Protein AF-A0A8S3UWY6-F1 (afdb_monomer)

InterPro domains:
  IPR019631 Myticin preproprotein [PF10690] (116-187)

Solvent-accessible surface area (backbone atoms only — not comparable to full-atom values): 11897 Å² total; per-residue (Å²): 109,71,66,52,50,54,51,22,51,77,69,74,39,80,60,36,76,46,69,24,56,68,72,54,30,55,52,52,50,50,55,34,68,77,37,44,94,78,32,65,53,50,46,77,39,60,27,70,71,51,47,51,26,51,49,43,19,52,52,23,71,70,32,35,91,73,47,52,47,52,53,41,34,76,68,68,79,38,55,62,76,57,46,56,38,20,32,63,26,74,34,53,74,61,30,54,52,51,51,50,53,54,48,51,52,50,50,51,51,49,43,74,71,34,56,70,69,55,33,51,52,52,50,51,51,50,50,51,53,50,52,52,53,51,49,45,52,52,36,42,50,52,33,48,53,57,25,50,78,51,55,26,81,41,72,47,57,46,70,60,84,96,43,64,48,64,46,67,37,71,36,70,83,74,72,73,83,88,77,74,71,77,72,66,74,77,74,78,79,80,84,95,83,78,69,75,74,64,66,60,64,68,67,72,76,76,121

Nearest PDB structures (foldseek):
  6xh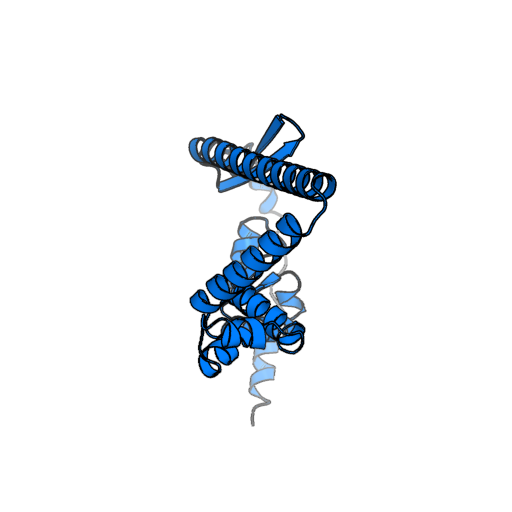s-assembly1_B  TM=6.262E-01  e=6.597E+00  Staphylococcus aureus

Sequence (207 aa):
MLKCLEMSKAAGQNNPEQTFDQQLYTIAQQVKWSMPQIFHPHVVRLGGFHMAS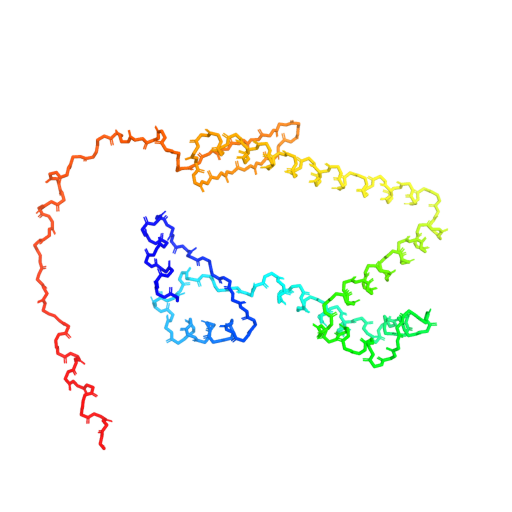CYISAIGKKWASAGLRDLLVDSGAYEGCTVDQILQGKQFNRGVRAYTLAYETLNFRIIVRSNMKTAIILGITLFVLFAVHESDASCRSRCRLKCFRRRCGAYFAAQRGPFCLCKCYRCANESVTKIDIKQIKEQSSMPHQQIDNFAEEQKQSIQ

Mean predicted aligned error: 16.83 Å

Secondary structure (DSSP, 8-state):
-HHHHHHHHHTT-SS-EEEE-HHHHHHHHHHHHH-HHHHTT-EEEE-HHHHHHHHHHHHHHHHGGGTHHHHHHHTSSS-HHHHHHHHTT--HHHHHHHHHHHHHHHHHHHHHHS-HHHHHHHHHHHHHHHHHHHHHHHHHHHHHHHHHHTTEEEEEEEEETTEEEEEEEEETT-------GGGTTTS------SSTTHHHHTTSS--

pLDDT: mean 82.2, std 19.27, range [30.27, 97.19]

Radius of gyration: 26.94 Å; Cα contacts (8 Å, |Δi|>4): 174; chains: 1; bounding box: 71×35×72 Å

Structure (mmCIF, N/CA/C/O backbone):
data_AF-A0A8S3UWY6-F1
#
_entry.id   AF-A0A8S3UWY6-F1
#
loop_
_atom_site.group_PDB
_atom_site.id
_atom_site.type_symbol
_atom_site.label_atom_id
_atom_site.label_alt_id
_atom_site.label_comp_id
_atom_site.label_asym_id
_atom_site.label_entity_id
_atom_site.label_seq_id
_atom_site.pdbx_PDB_ins_code
_atom_site.Cartn_x
_atom_site.Cartn_y
_atom_site.Cartn_z
_atom_site.occupancy
_atom_site.B_iso_or_equiv
_atom_site.auth_seq_id
_atom_site.auth_comp_id
_atom_site.auth_asym_id
_atom_site.auth_atom_id
_atom_site.pdbx_PDB_model_num
ATOM 1 N N . MET A 1 1 ? -16.583 -5.332 16.053 1.00 90.31 1 MET A N 1
ATOM 2 C CA . MET A 1 1 ? -16.681 -3.856 16.144 1.00 90.31 1 MET A CA 1
ATOM 3 C C . MET A 1 1 ? -17.167 -3.364 17.509 1.00 90.31 1 MET A C 1
ATOM 5 O O . MET A 1 1 ? -16.453 -2.565 18.097 1.00 90.31 1 MET A O 1
ATOM 9 N N . LEU A 1 2 ? -18.305 -3.836 18.049 1.00 93.06 2 LEU A N 1
ATOM 10 C CA . LEU A 1 2 ? -18.792 -3.432 19.390 1.00 93.06 2 LEU A CA 1
ATOM 11 C C . LEU A 1 2 ? -17.742 -3.621 20.489 1.00 93.06 2 LEU A C 1
ATOM 13 O O . LEU A 1 2 ? -17.454 -2.695 21.239 1.00 93.06 2 LEU A O 1
ATOM 17 N N . LYS A 1 3 ? -17.078 -4.782 20.496 1.00 93.62 3 LYS A N 1
ATOM 18 C CA . LYS A 1 3 ? -16.035 -5.060 21.483 1.00 93.62 3 LYS A CA 1
ATOM 19 C C . LYS A 1 3 ? -14.869 -4.070 21.435 1.00 93.62 3 LYS A C 1
ATOM 21 O O . LYS A 1 3 ? -14.360 -3.664 22.470 1.00 93.62 3 LYS A O 1
ATOM 26 N N . CYS A 1 4 ? -14.479 -3.646 20.233 1.00 92.44 4 CYS A N 1
ATOM 27 C CA . CYS A 1 4 ? -13.447 -2.628 20.050 1.00 92.44 4 CYS A CA 1
ATOM 28 C C . CYS A 1 4 ? -13.895 -1.277 20.631 1.00 92.44 4 CYS A C 1
ATOM 30 O O . CYS A 1 4 ? -13.109 -0.621 21.305 1.00 92.44 4 CYS A O 1
ATOM 32 N N . LEU A 1 5 ? -15.171 -0.907 20.465 1.00 92.56 5 LEU A N 1
ATOM 33 C CA . LEU A 1 5 ? -15.742 0.308 21.050 1.00 92.56 5 LEU A CA 1
ATOM 34 C C . LEU A 1 5 ? -15.699 0.281 22.588 1.00 92.56 5 LEU A C 1
ATOM 36 O O . LEU A 1 5 ? -15.268 1.254 23.203 1.00 92.56 5 LEU A O 1
ATOM 40 N N . GLU A 1 6 ? -16.101 -0.832 23.206 1.00 93.69 6 GLU A N 1
ATOM 41 C CA . GLU A 1 6 ? -16.017 -1.024 24.663 1.00 93.69 6 GLU A CA 1
ATOM 42 C C . GLU A 1 6 ? -14.576 -0.911 25.169 1.00 93.69 6 GLU A C 1
ATOM 44 O O . GLU A 1 6 ? -14.301 -0.184 26.122 1.00 93.69 6 GLU A O 1
ATOM 49 N N . MET A 1 7 ? -13.647 -1.603 24.505 1.00 95.00 7 MET A N 1
ATOM 50 C CA . MET A 1 7 ? -12.232 -1.600 24.875 1.00 95.00 7 MET A CA 1
ATOM 51 C C . MET A 1 7 ? -11.608 -0.212 24.727 1.00 95.00 7 MET A C 1
ATOM 53 O O . MET A 1 7 ? -10.852 0.215 25.598 1.00 95.00 7 MET A O 1
ATOM 57 N N . SER A 1 8 ? -11.937 0.518 23.660 1.00 94.12 8 SER A N 1
ATOM 58 C CA . SER A 1 8 ? -11.454 1.885 23.472 1.00 94.12 8 SER A CA 1
ATOM 59 C C . SER A 1 8 ? -12.023 2.837 24.515 1.00 94.12 8 SER A C 1
ATOM 61 O O . SER A 1 8 ? -11.249 3.608 25.079 1.00 94.12 8 SER A O 1
ATOM 63 N N . LYS A 1 9 ? -13.310 2.727 24.873 1.00 93.19 9 LYS A N 1
ATOM 64 C CA . LYS A 1 9 ? -13.892 3.499 25.985 1.00 93.19 9 LYS A CA 1
ATOM 65 C C . LYS A 1 9 ? -13.185 3.206 27.309 1.00 93.19 9 LYS A C 1
ATOM 67 O O . LYS A 1 9 ? -12.784 4.141 27.994 1.00 93.19 9 LYS A O 1
ATOM 72 N N . ALA A 1 10 ? -12.948 1.932 27.626 1.00 94.44 10 ALA A N 1
ATOM 73 C CA . ALA A 1 10 ? -12.191 1.533 28.817 1.00 94.44 10 ALA A CA 1
ATOM 74 C C . ALA A 1 10 ? -10.745 2.070 28.806 1.00 94.44 10 ALA A C 1
ATOM 76 O O . ALA A 1 10 ? -10.173 2.357 29.853 1.00 94.44 10 ALA A O 1
ATOM 77 N N . ALA A 1 11 ? -10.160 2.256 27.621 1.00 93.50 11 ALA A N 1
ATOM 78 C CA . ALA A 1 11 ? -8.844 2.859 27.439 1.00 93.50 11 ALA A CA 1
ATOM 79 C C . ALA A 1 11 ? -8.860 4.406 27.391 1.00 93.50 11 ALA A C 1
ATOM 81 O O . ALA A 1 11 ? -7.805 5.012 27.168 1.00 93.50 11 ALA A O 1
ATOM 82 N N . GLY A 1 12 ? -10.019 5.054 27.555 1.00 93.44 12 GLY A N 1
ATOM 83 C CA . GLY A 1 12 ? -10.178 6.509 27.444 1.00 93.44 12 GLY A CA 1
ATOM 84 C C . GLY A 1 12 ? -10.022 7.050 26.015 1.00 93.44 12 GLY A C 1
ATOM 85 O O . GLY A 1 12 ? -9.633 8.199 25.825 1.00 93.44 12 GLY A O 1
ATOM 86 N N . GLN A 1 13 ? -10.254 6.217 24.998 1.00 92.50 13 GLN A N 1
ATOM 87 C CA . GLN A 1 13 ? -10.209 6.587 23.584 1.00 92.50 13 GLN A CA 1
ATOM 88 C C . GLN A 1 13 ? -11.623 6.747 23.026 1.00 92.50 13 GLN A C 1
ATOM 90 O O . GLN A 1 13 ? -12.418 5.810 23.042 1.00 92.50 13 GLN A O 1
ATOM 95 N N . ASN A 1 14 ? -11.902 7.921 22.461 1.00 89.12 14 ASN A N 1
ATOM 96 C CA . ASN A 1 14 ? -13.218 8.229 21.898 1.00 89.12 14 ASN A CA 1
ATOM 97 C C . ASN A 1 14 ? -13.402 7.683 20.479 1.00 89.12 14 ASN A C 1
ATOM 99 O O . ASN A 1 14 ? -14.522 7.362 20.107 1.00 89.12 14 ASN A O 1
ATOM 103 N N . ASN A 1 15 ? -12.312 7.538 19.716 1.00 93.38 15 ASN A N 1
ATOM 104 C CA . ASN A 1 15 ? -12.340 7.156 18.304 1.00 93.38 15 ASN A CA 1
ATOM 105 C C . ASN A 1 15 ? -11.529 5.867 18.082 1.00 93.38 15 ASN A C 1
ATOM 107 O O . ASN A 1 15 ? -10.335 5.953 17.784 1.00 93.38 15 ASN A O 1
ATOM 111 N N . PRO A 1 16 ? -12.124 4.674 18.273 1.00 94.50 16 PRO A N 1
ATOM 112 C CA . PRO A 1 16 ? -11.451 3.416 17.961 1.00 94.50 16 PRO A CA 1
ATOM 113 C C . PRO A 1 16 ? -11.103 3.349 16.477 1.00 94.50 16 PRO A C 1
ATOM 115 O O . PRO A 1 16 ? -11.954 3.632 15.636 1.00 94.50 16 PRO A O 1
ATOM 118 N N . GLU A 1 17 ? -9.883 2.923 16.159 1.00 93.94 17 GLU A N 1
ATOM 119 C CA . GLU A 1 17 ? -9.459 2.608 14.795 1.00 93.94 17 GLU A CA 1
ATOM 120 C C . GLU A 1 17 ? -9.294 1.094 14.656 1.00 93.94 17 GLU A C 1
ATOM 122 O O . GLU A 1 17 ? -8.540 0.476 15.411 1.00 93.94 17 GLU A O 1
ATOM 127 N N . GLN A 1 18 ? -9.994 0.497 13.692 1.00 94.44 18 GLN A N 1
ATOM 128 C CA . GLN A 1 18 ? -9.909 -0.931 13.405 1.00 94.44 18 GLN A CA 1
ATOM 129 C C . GLN A 1 18 ? -9.619 -1.157 11.920 1.00 94.44 18 GLN A C 1
ATOM 131 O O . GLN A 1 18 ? -10.306 -0.633 11.037 1.00 94.44 18 GLN A O 1
ATOM 136 N N . THR A 1 19 ? -8.584 -1.951 11.650 1.00 95.69 19 THR A N 1
ATOM 137 C CA . THR A 1 19 ? -8.207 -2.376 10.304 1.00 95.69 19 THR A CA 1
ATOM 138 C C . THR A 1 19 ? -8.836 -3.724 9.963 1.00 95.69 19 THR A C 1
ATOM 140 O O . THR A 1 19 ? -8.966 -4.594 10.823 1.00 95.69 19 THR A O 1
ATOM 143 N N . PHE A 1 20 ? -9.214 -3.898 8.698 1.00 95.00 20 PHE A N 1
ATOM 144 C CA . PHE A 1 20 ? -9.839 -5.117 8.188 1.00 95.00 20 PHE A CA 1
ATOM 145 C C . PHE A 1 20 ? -9.231 -5.535 6.851 1.00 95.00 20 PHE A C 1
ATOM 147 O O . PHE A 1 20 ? -8.815 -4.687 6.055 1.00 95.00 20 PHE A O 1
ATOM 154 N N . ASP A 1 21 ? -9.244 -6.835 6.573 1.00 94.12 21 ASP A N 1
ATOM 155 C CA . ASP A 1 21 ? -8.994 -7.340 5.224 1.00 94.12 21 ASP A CA 1
ATOM 156 C C . ASP A 1 21 ? -10.052 -6.833 4.243 1.00 94.12 21 ASP A C 1
ATOM 158 O O . ASP A 1 21 ? -11.140 -6.432 4.648 1.00 94.12 21 ASP A O 1
ATOM 162 N N . GLN A 1 22 ? -9.755 -6.837 2.942 1.00 89.88 22 GLN A N 1
ATOM 163 C CA . GLN A 1 22 ? -10.572 -6.124 1.951 1.00 89.88 22 GLN A CA 1
ATOM 164 C C . GLN A 1 22 ? -12.058 -6.518 1.953 1.00 89.88 22 GLN A C 1
ATOM 166 O O . GLN A 1 22 ? -12.916 -5.641 1.898 1.00 89.88 22 GLN A O 1
ATOM 171 N N . GLN A 1 23 ? -12.371 -7.811 2.056 1.00 91.50 23 GLN A N 1
ATOM 172 C CA . GLN A 1 23 ? -13.762 -8.283 2.097 1.00 91.50 23 GLN A CA 1
ATOM 173 C C . GLN A 1 23 ? -14.452 -7.893 3.412 1.00 91.50 23 GLN A C 1
ATOM 175 O O . GLN A 1 23 ? -15.582 -7.408 3.410 1.00 91.50 23 GLN A O 1
ATOM 180 N N . LEU A 1 24 ? -13.745 -8.036 4.537 1.00 95.00 24 LEU A N 1
ATOM 181 C CA . LEU A 1 24 ? -14.254 -7.665 5.857 1.00 95.00 24 LEU A CA 1
ATOM 182 C C . LEU A 1 24 ? -14.417 -6.152 6.009 1.00 95.00 24 LEU A C 1
ATOM 184 O O . LEU A 1 24 ? -15.330 -5.713 6.700 1.00 95.00 24 LEU A O 1
ATOM 188 N N . TYR A 1 25 ? -13.579 -5.356 5.345 1.00 95.62 25 TYR A N 1
ATOM 189 C CA . TYR A 1 25 ? -13.691 -3.903 5.308 1.00 95.62 25 TYR A CA 1
ATOM 190 C C . TYR A 1 25 ? -15.023 -3.473 4.693 1.00 95.62 25 TYR A C 1
ATOM 192 O O . TYR A 1 25 ? -15.707 -2.634 5.272 1.00 95.62 25 TYR A O 1
ATOM 200 N N . THR A 1 26 ? -15.431 -4.082 3.574 1.00 94.94 26 THR A N 1
ATOM 201 C CA . THR A 1 26 ? -16.725 -3.788 2.940 1.00 94.94 26 THR A CA 1
ATOM 202 C C . THR A 1 26 ? -17.888 -4.070 3.888 1.00 94.94 26 THR A C 1
ATOM 204 O O . THR A 1 26 ? -18.752 -3.211 4.061 1.00 94.94 26 THR A O 1
ATOM 207 N N . ILE A 1 27 ? -17.877 -5.223 4.562 1.00 96.25 27 ILE A N 1
ATOM 208 C CA . ILE A 1 27 ? -18.915 -5.578 5.541 1.00 96.25 27 ILE A CA 1
ATOM 209 C C . ILE A 1 27 ? -18.880 -4.636 6.753 1.00 96.25 27 ILE A C 1
ATOM 211 O O . ILE A 1 27 ? -19.915 -4.127 7.173 1.00 96.25 27 ILE A O 1
ATOM 215 N N . ALA A 1 28 ? -17.700 -4.338 7.299 1.00 95.62 28 ALA A N 1
ATOM 216 C CA . ALA A 1 28 ? -17.547 -3.417 8.426 1.00 95.62 28 ALA A CA 1
ATOM 217 C C . ALA A 1 28 ? -18.036 -2.000 8.084 1.00 95.62 28 ALA A C 1
ATOM 219 O O . ALA A 1 28 ? -18.646 -1.329 8.919 1.00 95.62 28 ALA A O 1
ATOM 220 N N . GLN A 1 29 ? -17.806 -1.553 6.849 1.00 95.62 29 GLN A N 1
ATOM 221 C CA . GLN A 1 29 ? -18.271 -0.266 6.351 1.00 95.62 29 GLN A CA 1
ATOM 222 C C . GLN A 1 29 ? -19.800 -0.235 6.216 1.00 95.62 29 GLN A C 1
ATOM 224 O O . GLN A 1 29 ? -20.417 0.738 6.648 1.00 95.62 29 GLN A O 1
ATOM 229 N N . GLN A 1 30 ? -20.410 -1.309 5.703 1.00 96.56 30 GLN A N 1
ATOM 230 C CA . GLN A 1 30 ? -21.869 -1.468 5.664 1.00 96.56 30 GLN A CA 1
ATOM 231 C C . GLN A 1 30 ? -22.468 -1.435 7.072 1.00 96.56 30 GLN A C 1
ATOM 233 O O . GLN A 1 30 ? -23.357 -0.632 7.330 1.00 96.56 30 GLN A O 1
ATOM 238 N N . VAL A 1 31 ? -21.921 -2.212 8.012 1.00 95.12 31 VAL A N 1
ATOM 239 C CA . VAL A 1 31 ? -22.361 -2.219 9.420 1.00 95.12 31 VAL A CA 1
ATOM 240 C C . VAL A 1 31 ? -22.261 -0.824 10.041 1.00 95.12 31 VAL A C 1
ATOM 242 O O . VAL A 1 31 ? -23.186 -0.385 10.728 1.00 95.12 31 VAL A O 1
ATOM 245 N N . LYS A 1 32 ? -21.165 -0.098 9.781 1.00 95.31 32 LYS A N 1
ATOM 246 C CA . LYS A 1 32 ? -21.007 1.287 10.240 1.00 95.31 32 LYS A CA 1
ATOM 247 C C . LYS A 1 32 ? -22.089 2.206 9.662 1.00 95.31 32 LYS A C 1
ATOM 249 O O . LYS A 1 32 ? -22.611 3.043 10.396 1.00 95.31 32 LYS A O 1
ATOM 254 N N . TRP A 1 33 ? -22.406 2.074 8.376 1.00 96.19 33 TRP A N 1
ATOM 255 C CA . TRP A 1 33 ? -23.423 2.891 7.706 1.00 96.19 33 TRP A CA 1
ATOM 256 C C . TRP A 1 33 ? -24.855 2.538 8.109 1.00 96.19 33 TRP A C 1
ATOM 258 O O . TRP A 1 33 ? -25.692 3.432 8.144 1.00 96.19 33 TRP A O 1
ATOM 268 N N . SER A 1 34 ? -25.136 1.280 8.452 1.00 97.06 34 SER A N 1
ATOM 269 C CA . SER A 1 34 ? -26.458 0.847 8.921 1.00 97.06 34 SER A CA 1
ATOM 270 C C . SER A 1 34 ? -26.781 1.329 10.338 1.00 97.06 34 SER A C 1
ATOM 272 O O . SER A 1 34 ? -27.949 1.470 10.682 1.00 97.06 34 SER A O 1
ATOM 274 N N . MET A 1 35 ? -25.766 1.572 11.174 1.00 95.50 35 MET A N 1
ATOM 275 C CA . MET A 1 35 ? -25.941 2.008 12.567 1.00 95.50 35 MET A CA 1
ATOM 276 C C . MET A 1 35 ? -25.018 3.190 12.909 1.00 95.50 35 MET A C 1
ATOM 278 O O . MET A 1 35 ? -24.133 3.065 13.770 1.00 95.50 35 MET A O 1
ATOM 282 N N . PRO A 1 36 ? -25.197 4.357 12.262 1.00 93.56 36 PRO A N 1
ATOM 283 C CA . PRO A 1 36 ? -24.342 5.518 12.481 1.00 93.56 36 PRO A CA 1
ATOM 284 C C . PRO A 1 36 ? -24.391 5.996 13.936 1.00 93.56 36 PRO A C 1
ATOM 286 O O . PRO A 1 36 ? -23.354 6.339 14.489 1.00 93.56 36 PRO A O 1
ATOM 289 N N . GLN A 1 37 ? -25.538 5.919 14.609 1.00 94.75 37 GLN A N 1
ATOM 290 C CA . GLN A 1 37 ? -25.692 6.303 16.015 1.00 94.75 37 GLN A CA 1
ATOM 291 C C . GLN A 1 37 ? -24.780 5.515 16.976 1.00 94.75 37 GLN A C 1
ATOM 293 O O . GLN A 1 37 ? -24.370 6.045 18.006 1.00 94.75 37 GLN A O 1
ATOM 298 N N . ILE A 1 38 ? -24.407 4.278 16.626 1.00 93.25 38 ILE A N 1
ATOM 299 C CA . ILE A 1 38 ? -23.499 3.440 17.428 1.00 93.25 38 ILE A CA 1
ATOM 300 C C . ILE A 1 38 ? -22.051 3.578 16.937 1.00 93.25 38 ILE A C 1
ATOM 302 O O . ILE A 1 38 ? -21.121 3.679 17.741 1.00 93.25 38 ILE A O 1
ATOM 306 N N . PHE A 1 39 ? -21.837 3.572 15.616 1.00 94.94 39 PHE A N 1
ATOM 307 C CA . PHE A 1 39 ? -20.506 3.449 15.010 1.00 94.94 39 PHE A CA 1
ATOM 308 C C . PHE A 1 39 ? -19.937 4.745 14.421 1.00 94.94 39 PHE A C 1
ATOM 310 O O . PHE A 1 39 ? -18.849 4.707 13.840 1.00 94.94 39 PHE A O 1
ATOM 317 N N . HIS A 1 40 ? -20.599 5.894 14.592 1.00 92.25 40 HIS A N 1
ATOM 318 C CA . HIS A 1 40 ? -20.080 7.205 14.186 1.00 92.25 40 HIS A CA 1
ATOM 319 C C . HIS A 1 40 ? -18.604 7.418 14.586 1.00 92.25 40 HIS A C 1
ATOM 321 O O . HIS A 1 40 ? -17.791 7.656 13.683 1.00 92.25 40 HIS A O 1
ATOM 327 N N . PRO A 1 41 ? -18.199 7.227 15.863 1.00 92.56 41 PRO A N 1
ATOM 328 C CA . PRO A 1 41 ? -16.811 7.445 16.281 1.00 92.56 41 PRO A CA 1
ATOM 329 C C . PRO A 1 41 ? -15.815 6.371 15.803 1.00 92.56 41 PRO A C 1
ATOM 331 O O . PRO A 1 41 ? -14.606 6.566 15.897 1.00 92.56 41 PRO A O 1
ATOM 334 N N . HIS A 1 42 ? -16.283 5.223 15.303 1.00 95.06 42 HIS A N 1
ATOM 335 C CA . HIS A 1 42 ? -15.416 4.098 14.949 1.00 95.06 42 HIS A CA 1
ATOM 336 C C . HIS A 1 42 ? -14.777 4.306 13.570 1.00 95.06 42 HIS A C 1
ATOM 338 O O . HIS A 1 42 ? -15.460 4.272 12.549 1.00 95.06 42 HIS A O 1
ATOM 344 N N . VAL A 1 43 ? -13.463 4.488 13.503 1.00 94.94 43 VAL A N 1
ATOM 345 C CA . VAL A 1 43 ? -12.705 4.610 12.254 1.00 94.94 43 VAL A CA 1
ATOM 346 C C . VAL A 1 43 ? -12.391 3.218 11.696 1.00 94.94 43 VAL A C 1
ATOM 348 O O . VAL A 1 43 ? -11.587 2.474 12.248 1.00 94.94 43 VAL A O 1
ATOM 351 N N . VAL A 1 44 ? -13.029 2.860 10.584 1.00 95.06 44 VAL A N 1
ATOM 352 C CA . VAL A 1 44 ? -12.810 1.591 9.874 1.00 95.06 44 VAL A CA 1
ATOM 353 C C . VAL A 1 44 ? -11.814 1.835 8.739 1.00 95.06 44 VAL A C 1
ATOM 355 O O . VAL A 1 44 ? -11.983 2.787 7.974 1.00 95.06 44 VAL A O 1
ATOM 358 N N . ARG A 1 45 ? -10.779 0.997 8.605 1.00 95.38 45 ARG A N 1
ATOM 359 C CA . ARG A 1 45 ? -9.768 1.118 7.534 1.00 95.38 45 ARG A CA 1
ATOM 360 C C . ARG A 1 45 ? -9.424 -0.221 6.899 1.00 95.38 45 ARG A C 1
ATOM 362 O O . ARG A 1 45 ? -9.530 -1.270 7.527 1.00 95.38 45 ARG A O 1
ATOM 369 N N . LEU A 1 46 ? -8.945 -0.173 5.660 1.00 94.75 46 LEU A N 1
ATOM 370 C CA . LEU A 1 46 ? -8.284 -1.314 5.034 1.00 94.75 46 LEU A CA 1
ATOM 371 C C . LEU A 1 46 ? -6.978 -1.636 5.769 1.00 94.75 46 LEU A C 1
ATOM 373 O O . LEU A 1 46 ? -6.235 -0.733 6.163 1.00 94.75 46 LEU A O 1
ATOM 377 N N . GLY A 1 47 ? -6.680 -2.925 5.914 1.00 93.62 47 GLY A N 1
ATOM 378 C CA . GLY A 1 47 ? -5.380 -3.404 6.368 1.00 93.62 47 GLY A CA 1
ATOM 379 C C . GLY A 1 47 ? -4.257 -2.897 5.461 1.00 93.62 47 GLY A C 1
ATOM 380 O O . GLY A 1 47 ? -4.455 -2.705 4.261 1.00 93.62 47 GLY A O 1
ATOM 381 N N . GLY A 1 48 ? -3.066 -2.678 6.026 1.00 91.69 48 GLY A N 1
ATOM 382 C CA . GLY A 1 48 ? -1.948 -2.041 5.313 1.00 91.69 48 GLY A CA 1
ATOM 383 C C . GLY A 1 48 ? -1.563 -2.747 4.008 1.00 91.69 48 GLY A C 1
ATOM 384 O O . GLY A 1 48 ? -1.311 -2.086 3.004 1.00 91.69 48 GLY A O 1
ATOM 385 N N . PHE A 1 49 ? -1.607 -4.082 3.990 1.00 91.25 49 PHE A N 1
ATOM 386 C CA . PHE A 1 49 ? -1.377 -4.883 2.786 1.00 91.25 49 PHE A CA 1
ATOM 387 C C . PHE A 1 49 ? -2.402 -4.593 1.677 1.00 91.25 49 PHE A C 1
ATOM 389 O O . PHE A 1 49 ? -2.040 -4.329 0.528 1.00 91.25 49 PHE A O 1
ATOM 396 N N . HIS A 1 50 ? -3.691 -4.596 2.021 1.00 93.00 50 HIS A N 1
ATOM 397 C CA . HIS A 1 50 ? -4.759 -4.314 1.064 1.00 93.00 50 HIS A CA 1
ATOM 398 C C . HIS A 1 50 ? -4.740 -2.858 0.609 1.00 93.00 50 HIS A C 1
ATOM 400 O O . HIS A 1 50 ? -4.943 -2.589 -0.569 1.00 93.00 50 HIS A O 1
ATOM 406 N N . MET A 1 51 ? -4.410 -1.925 1.503 1.00 93.94 51 MET A N 1
ATOM 407 C CA . MET A 1 51 ? -4.219 -0.520 1.151 1.00 93.94 51 MET A CA 1
ATOM 408 C C . MET A 1 51 ? -3.097 -0.352 0.119 1.00 93.94 51 MET A C 1
ATOM 410 O O . MET A 1 51 ? -3.293 0.313 -0.897 1.00 93.94 51 MET A O 1
ATOM 414 N N . ALA A 1 52 ? -1.949 -1.000 0.326 1.00 93.44 52 ALA A N 1
ATOM 415 C CA . ALA A 1 52 ? -0.852 -0.984 -0.637 1.00 93.44 52 ALA A CA 1
ATOM 416 C C . ALA A 1 52 ? -1.249 -1.636 -1.976 1.00 93.44 52 ALA A C 1
ATOM 418 O O . ALA A 1 52 ? -0.952 -1.093 -3.038 1.00 93.44 52 ALA A O 1
ATOM 419 N N . SER A 1 53 ? -2.001 -2.739 -1.942 1.00 93.44 53 SER A N 1
ATOM 420 C CA . SER A 1 53 ? -2.535 -3.385 -3.151 1.00 93.44 53 SER A CA 1
ATOM 421 C C . SER A 1 53 ? -3.516 -2.481 -3.915 1.00 93.44 53 SER A C 1
ATOM 423 O O . SER A 1 53 ? -3.471 -2.414 -5.145 1.00 93.44 53 SER A O 1
ATOM 425 N N . CYS A 1 54 ? -4.352 -1.710 -3.209 1.00 93.38 54 CYS A N 1
ATOM 426 C CA . CYS A 1 54 ? -5.209 -0.691 -3.817 1.00 93.38 54 CYS A CA 1
ATOM 427 C C . CYS A 1 54 ? -4.391 0.414 -4.497 1.00 93.38 54 CYS A C 1
ATOM 429 O O . CYS A 1 54 ? -4.749 0.823 -5.600 1.00 93.38 54 CYS A O 1
ATOM 431 N N . TYR A 1 55 ? -3.284 0.863 -3.896 1.00 94.62 55 TYR A N 1
ATOM 432 C CA . TYR A 1 55 ? -2.387 1.832 -4.536 1.00 94.62 55 TYR A CA 1
ATOM 433 C C . TYR A 1 55 ? -1.724 1.269 -5.794 1.00 94.62 55 TYR A C 1
ATOM 435 O O . TYR A 1 55 ? -1.733 1.936 -6.825 1.00 94.62 55 TYR A O 1
ATOM 443 N N . ILE A 1 56 ? -1.221 0.032 -5.747 1.00 95.62 56 ILE A N 1
ATOM 444 C CA . ILE A 1 56 ? -0.666 -0.679 -6.914 1.00 95.62 56 ILE A CA 1
ATOM 445 C C . ILE A 1 56 ? -1.696 -0.719 -8.053 1.00 95.62 56 ILE A C 1
ATOM 447 O O . ILE A 1 56 ? -1.362 -0.396 -9.194 1.00 95.62 56 ILE A O 1
ATOM 451 N N . SER A 1 57 ? -2.954 -1.038 -7.734 1.00 96.06 57 SER A N 1
ATOM 452 C CA . SER A 1 57 ? -4.063 -1.050 -8.697 1.00 96.06 57 SER A CA 1
ATOM 453 C C . SER A 1 57 ? -4.396 0.349 -9.235 1.00 96.06 57 SER A C 1
ATOM 455 O O . SER A 1 57 ? -4.614 0.531 -10.430 1.00 96.06 57 SER A O 1
ATOM 457 N N . ALA A 1 58 ? -4.411 1.370 -8.374 1.00 96.56 58 ALA A N 1
ATOM 458 C CA . ALA A 1 58 ? -4.707 2.749 -8.763 1.00 96.56 58 ALA A CA 1
ATOM 459 C C . ALA A 1 58 ? -3.630 3.338 -9.688 1.00 96.56 58 ALA A C 1
ATOM 461 O O . ALA A 1 58 ? -3.961 3.978 -10.687 1.00 96.56 58 ALA A O 1
ATOM 462 N N . ILE A 1 59 ? -2.351 3.088 -9.389 1.00 95.69 59 ILE A N 1
ATOM 463 C CA . ILE A 1 59 ? -1.232 3.456 -10.264 1.00 95.69 59 ILE A CA 1
ATOM 464 C C . ILE A 1 59 ? -1.379 2.730 -11.603 1.00 95.69 59 ILE A C 1
ATOM 466 O O . ILE A 1 59 ? -1.277 3.370 -12.647 1.00 95.69 59 ILE A O 1
ATOM 470 N N . GLY A 1 60 ? -1.703 1.435 -11.574 1.00 95.94 60 GLY A N 1
ATOM 471 C CA . GLY A 1 60 ? -1.893 0.638 -12.780 1.00 95.94 60 GLY A CA 1
ATOM 472 C C . GLY A 1 60 ? -2.994 1.214 -13.663 1.00 95.94 60 GLY A C 1
ATOM 473 O O . GLY A 1 60 ? -2.752 1.507 -14.826 1.00 95.94 60 GLY A O 1
ATOM 474 N N . LYS A 1 61 ? -4.168 1.510 -13.097 1.00 96.31 61 LYS A N 1
ATOM 475 C CA . LYS A 1 61 ? -5.275 2.155 -13.825 1.00 96.31 61 LYS A CA 1
ATOM 476 C C . LYS A 1 61 ? -4.897 3.505 -14.433 1.00 96.31 61 LYS A C 1
ATOM 478 O O . LYS A 1 61 ? -5.338 3.810 -15.534 1.00 96.31 61 LYS A O 1
ATOM 483 N N . LYS A 1 62 ? -4.114 4.320 -13.720 1.00 96.06 62 LYS A N 1
ATOM 484 C CA . LYS A 1 62 ? -3.741 5.665 -14.177 1.00 96.06 62 LYS A CA 1
ATOM 485 C C . LYS A 1 62 ? -2.665 5.646 -15.263 1.00 96.06 62 LYS A C 1
ATOM 487 O O . LYS A 1 62 ? -2.704 6.484 -16.156 1.00 96.06 62 LYS A O 1
ATOM 492 N N . TRP A 1 63 ? -1.699 4.734 -15.168 1.00 95.31 63 TRP A N 1
ATOM 493 C CA . TRP A 1 63 ? -0.477 4.791 -15.973 1.00 95.31 63 TRP A CA 1
ATOM 494 C C . TRP A 1 63 ? -0.318 3.644 -16.970 1.00 95.31 63 TRP A C 1
ATOM 496 O O . TRP A 1 63 ? 0.556 3.736 -17.828 1.00 95.31 63 TRP A O 1
ATOM 506 N N . ALA A 1 64 ? -1.149 2.596 -16.916 1.00 94.75 64 ALA A N 1
ATOM 507 C CA . ALA A 1 64 ? -1.075 1.470 -17.853 1.00 94.75 64 ALA A CA 1
ATOM 508 C C . ALA A 1 64 ? -1.094 1.937 -19.313 1.00 94.75 64 ALA A C 1
ATOM 510 O O . ALA A 1 64 ? -0.189 1.590 -20.064 1.00 94.75 64 ALA A O 1
ATOM 511 N N . SER A 1 65 ? -2.069 2.777 -19.676 1.00 93.56 65 SER A N 1
ATOM 512 C CA . SER A 1 65 ? -2.205 3.361 -21.018 1.00 93.56 65 SER A CA 1
ATOM 513 C C . SER A 1 65 ? -1.240 4.516 -21.292 1.00 93.56 65 SER A C 1
ATOM 515 O O . SER A 1 65 ? -1.161 4.993 -22.416 1.00 93.56 65 SER A O 1
ATOM 517 N N . ALA A 1 66 ? -0.514 4.985 -20.276 1.00 93.62 66 ALA A N 1
ATOM 518 C CA . ALA A 1 66 ? 0.526 6.003 -20.407 1.00 93.62 66 ALA A CA 1
ATOM 519 C C . ALA A 1 66 ? 1.919 5.377 -20.630 1.00 93.62 66 ALA A C 1
ATOM 521 O O . ALA A 1 66 ? 2.935 6.012 -20.354 1.00 93.62 66 ALA A O 1
ATOM 522 N N . GLY A 1 67 ? 1.968 4.120 -21.086 1.00 93.75 67 GLY A N 1
ATOM 523 C CA . GLY A 1 67 ? 3.196 3.406 -21.430 1.00 93.75 67 GLY A CA 1
ATOM 524 C C . GLY A 1 67 ? 3.824 2.604 -20.290 1.00 93.75 67 GLY A C 1
ATOM 525 O O . GLY A 1 67 ? 4.857 1.978 -20.499 1.00 93.75 67 GLY A O 1
ATOM 526 N N . LEU A 1 68 ? 3.232 2.567 -19.087 1.00 95.00 68 LEU A N 1
ATOM 527 C CA . LEU A 1 68 ? 3.747 1.713 -18.008 1.00 95.00 68 LEU A CA 1
ATOM 528 C C . LEU A 1 68 ? 3.611 0.225 -18.352 1.00 95.00 68 LEU A C 1
ATOM 530 O O . LEU A 1 68 ? 4.499 -0.562 -18.027 1.00 95.00 68 LEU A O 1
ATOM 534 N N . ARG A 1 69 ? 2.492 -0.165 -18.975 1.00 96.31 69 ARG A N 1
ATOM 535 C CA . ARG A 1 69 ? 2.282 -1.552 -19.399 1.00 96.31 69 ARG A CA 1
ATOM 536 C C . ARG A 1 69 ? 3.328 -1.945 -20.435 1.00 96.31 69 ARG A C 1
ATOM 538 O O . ARG A 1 69 ? 4.014 -2.942 -20.244 1.00 96.31 69 ARG A O 1
ATOM 545 N N . ASP A 1 70 ? 3.460 -1.122 -21.469 1.00 96.06 70 ASP A N 1
ATOM 546 C CA . ASP A 1 70 ? 4.379 -1.348 -22.584 1.00 96.06 70 ASP A CA 1
ATOM 547 C C . ASP A 1 70 ? 5.822 -1.390 -22.080 1.00 96.06 70 ASP A C 1
ATOM 549 O O . ASP A 1 70 ? 6.536 -2.339 -22.359 1.00 96.06 70 ASP A O 1
ATOM 553 N N . LEU A 1 71 ? 6.216 -0.478 -21.183 1.00 94.62 71 LEU A N 1
ATOM 554 C CA . LEU A 1 71 ? 7.530 -0.510 -20.533 1.00 94.62 71 LEU A CA 1
ATOM 555 C C . LEU A 1 71 ? 7.825 -1.860 -19.860 1.00 94.62 71 LEU A C 1
ATOM 557 O O . LEU A 1 71 ? 8.929 -2.386 -19.992 1.00 94.62 71 LEU A O 1
ATOM 561 N N . LEU A 1 72 ? 6.873 -2.411 -19.104 1.00 95.69 72 LEU A N 1
ATOM 562 C CA . LEU A 1 72 ? 7.076 -3.664 -18.370 1.00 95.69 72 LEU A CA 1
ATOM 563 C C . LEU A 1 72 ? 7.095 -4.896 -19.286 1.00 95.69 72 LEU A C 1
ATOM 565 O O . LEU A 1 72 ? 7.780 -5.865 -18.956 1.00 95.69 72 LEU A O 1
ATOM 569 N N . VAL A 1 73 ? 6.369 -4.852 -20.407 1.00 96.94 73 VAL A N 1
ATOM 570 C CA . VAL A 1 73 ? 6.324 -5.930 -21.406 1.00 96.94 73 VAL A CA 1
ATOM 571 C C . VAL A 1 73 ? 7.531 -5.859 -22.342 1.00 96.94 73 VAL A C 1
ATOM 573 O O . VAL A 1 73 ? 8.285 -6.823 -22.449 1.00 96.94 73 VAL A O 1
ATOM 576 N N . ASP A 1 74 ? 7.765 -4.706 -22.959 1.00 96.38 74 ASP A N 1
ATOM 577 C CA . ASP A 1 74 ? 8.785 -4.499 -23.992 1.00 96.38 74 ASP A CA 1
ATOM 578 C C . ASP A 1 74 ? 10.209 -4.549 -23.424 1.00 96.38 74 ASP A C 1
ATOM 580 O O . ASP A 1 74 ? 11.156 -4.873 -24.136 1.00 96.38 74 ASP A O 1
ATOM 584 N N . SER A 1 75 ? 10.380 -4.275 -22.124 1.00 93.75 75 SER A N 1
ATOM 585 C CA . SER A 1 75 ? 11.661 -4.493 -21.432 1.00 93.75 75 SER A CA 1
ATOM 586 C C . SER A 1 75 ? 12.001 -5.972 -21.218 1.00 93.75 75 SER A C 1
ATOM 588 O O . SER A 1 75 ? 13.114 -6.277 -20.789 1.00 93.75 75 SER A O 1
ATOM 590 N N . GLY A 1 76 ? 11.057 -6.890 -21.452 1.00 93.94 76 GLY A N 1
ATOM 591 C CA . GLY A 1 76 ? 11.214 -8.315 -21.162 1.00 93.94 76 GLY A CA 1
ATOM 592 C C . GLY A 1 76 ? 11.220 -8.653 -19.667 1.00 93.94 76 GLY A C 1
ATOM 593 O O . GLY A 1 76 ? 11.503 -9.792 -19.301 1.00 93.94 76 GLY A O 1
ATOM 594 N N . ALA A 1 77 ? 10.911 -7.694 -18.783 1.00 92.81 77 ALA A N 1
ATOM 595 C CA . ALA A 1 77 ? 10.882 -7.923 -17.338 1.00 92.81 77 ALA A CA 1
ATOM 596 C C . ALA A 1 77 ? 9.725 -8.845 -16.917 1.00 92.81 77 ALA A C 1
ATOM 598 O O . ALA A 1 77 ? 9.866 -9.622 -15.968 1.00 92.81 77 ALA A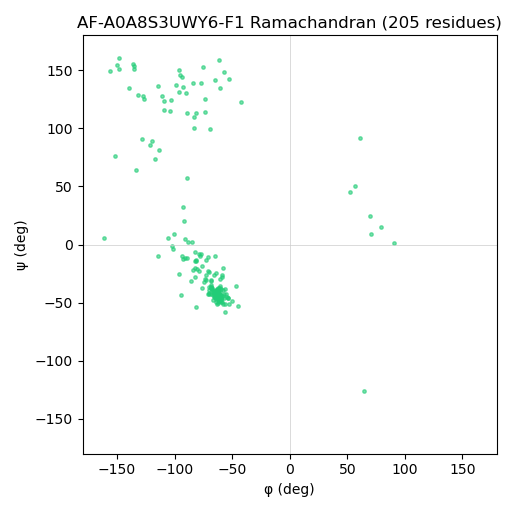 O 1
ATOM 599 N N . TYR A 1 78 ? 8.585 -8.749 -17.607 1.00 96.62 78 TYR A N 1
ATOM 600 C CA . TYR A 1 78 ? 7.397 -9.563 -17.362 1.00 96.62 78 TYR A CA 1
ATOM 601 C C . TYR A 1 78 ? 6.617 -9.812 -18.657 1.00 96.62 78 TYR A C 1
ATOM 603 O O . TYR A 1 78 ? 6.561 -8.964 -19.539 1.00 96.62 78 TYR A O 1
ATOM 611 N N . GLU A 1 79 ? 5.921 -10.946 -18.732 1.00 96.69 79 GLU A N 1
ATOM 612 C CA . GLU A 1 79 ? 4.972 -11.210 -19.818 1.00 96.69 79 GLU A CA 1
ATOM 613 C C . GLU A 1 79 ? 3.663 -10.422 -19.656 1.00 96.69 79 GLU A C 1
ATOM 615 O O . GLU A 1 79 ? 3.219 -10.161 -18.532 1.00 96.69 79 GLU A O 1
ATOM 620 N N . GLY A 1 80 ? 2.987 -10.128 -20.774 1.00 96.12 80 GLY A N 1
ATOM 621 C CA . GLY A 1 80 ? 1.763 -9.313 -20.823 1.00 96.12 80 GLY A CA 1
ATOM 622 C C . GLY A 1 80 ? 0.678 -9.739 -19.831 1.00 96.12 80 GLY A C 1
ATOM 623 O O . GLY A 1 80 ? 0.213 -8.919 -19.043 1.00 96.12 80 GLY A O 1
ATOM 624 N N . CYS A 1 81 ? 0.354 -11.035 -19.770 1.00 96.06 81 CYS A N 1
ATOM 625 C CA . CYS A 1 81 ? -0.634 -11.555 -18.818 1.00 96.06 81 CYS A CA 1
ATOM 626 C C . CYS A 1 81 ? -0.234 -11.300 -17.355 1.00 96.06 81 CYS A C 1
ATOM 628 O O . CYS A 1 81 ? -1.084 -11.000 -16.516 1.00 96.06 81 CYS A O 1
ATOM 630 N N . THR A 1 82 ? 1.059 -11.400 -17.031 1.00 96.81 82 THR A N 1
ATOM 631 C CA . THR A 1 82 ? 1.559 -11.109 -15.679 1.00 96.81 82 THR A CA 1
ATOM 632 C C . THR A 1 82 ? 1.479 -9.615 -15.380 1.00 96.81 82 THR A C 1
ATOM 634 O O . THR A 1 82 ? 1.063 -9.242 -14.280 1.00 96.81 82 THR A O 1
ATOM 637 N N . VAL A 1 83 ? 1.829 -8.763 -16.348 1.00 97.19 83 VAL A N 1
ATOM 638 C CA . VAL A 1 83 ? 1.721 -7.305 -16.219 1.00 97.19 83 VAL A CA 1
ATOM 639 C C . VAL A 1 83 ? 0.273 -6.891 -15.966 1.00 97.19 83 VAL A C 1
ATOM 641 O O . VAL A 1 83 ? 0.021 -6.121 -15.043 1.00 97.19 83 VAL A O 1
ATOM 644 N N . ASP A 1 84 ? -0.696 -7.470 -16.670 1.00 96.94 84 ASP A N 1
ATOM 645 C CA . ASP A 1 84 ? -2.113 -7.148 -16.466 1.00 96.94 84 ASP A CA 1
ATOM 646 C C . ASP A 1 84 ? -2.587 -7.497 -15.039 1.00 96.94 84 ASP A C 1
ATOM 648 O O . ASP A 1 84 ? -3.314 -6.726 -14.407 1.00 96.94 84 ASP A O 1
ATOM 652 N N . GLN A 1 85 ? -2.110 -8.608 -14.464 1.00 97.12 85 GLN A N 1
ATOM 653 C CA . GLN A 1 85 ? -2.394 -8.971 -13.066 1.00 97.12 85 GLN A CA 1
ATOM 654 C C . GLN A 1 85 ? -1.696 -8.042 -12.057 1.00 97.12 85 GLN A C 1
ATOM 656 O O . GLN A 1 85 ? -2.267 -7.717 -11.009 1.00 97.12 85 GLN A O 1
ATOM 661 N N . ILE A 1 86 ? -0.471 -7.602 -12.362 1.00 97.06 86 ILE A N 1
ATOM 662 C CA . ILE A 1 86 ? 0.269 -6.612 -11.566 1.00 97.06 86 ILE A CA 1
ATOM 663 C C . ILE A 1 86 ? 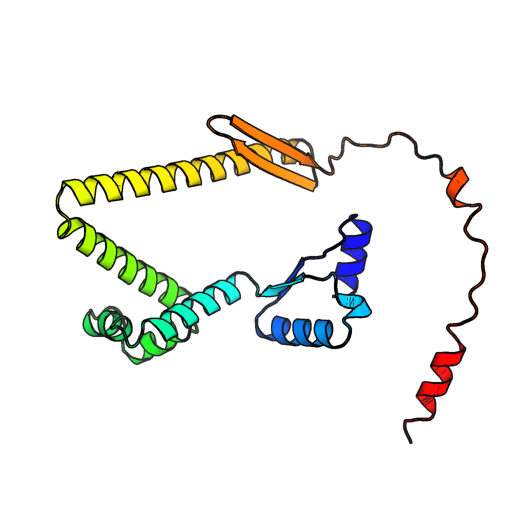-0.485 -5.279 -11.544 1.00 97.06 86 ILE A C 1
ATOM 665 O O . ILE A 1 86 ? -0.749 -4.750 -10.464 1.00 97.06 86 ILE A O 1
ATOM 669 N N . LEU A 1 87 ? -0.883 -4.770 -12.712 1.00 96.62 87 LEU A N 1
ATOM 670 C CA . LEU A 1 87 ? -1.578 -3.488 -12.862 1.00 96.62 87 LEU A CA 1
ATOM 671 C C . LEU A 1 87 ? -2.966 -3.499 -12.212 1.00 96.62 87 LEU A C 1
ATOM 673 O O . LEU A 1 87 ? -3.451 -2.459 -11.775 1.00 96.62 87 LEU A O 1
ATOM 677 N N . GLN A 1 88 ? -3.594 -4.670 -12.087 1.00 96.06 88 GLN A N 1
ATOM 678 C CA . GLN A 1 88 ? -4.838 -4.840 -11.333 1.00 96.06 88 GLN A CA 1
ATOM 679 C C . GLN A 1 88 ? -4.628 -4.898 -9.810 1.00 96.06 88 GLN A C 1
ATOM 681 O O . GLN A 1 88 ? -5.609 -4.834 -9.068 1.00 96.06 88 GLN A O 1
ATOM 686 N N . GLY A 1 89 ? -3.385 -4.988 -9.326 1.00 94.38 89 GLY A N 1
ATOM 687 C CA . GLY A 1 89 ? -3.064 -5.110 -7.901 1.00 94.38 89 GLY A CA 1
ATOM 688 C C . GLY A 1 89 ? -3.233 -6.519 -7.331 1.00 94.38 89 GLY A C 1
ATOM 689 O O . GLY A 1 89 ? -3.254 -6.682 -6.115 1.00 94.38 89 GLY A O 1
ATOM 690 N N . LYS A 1 90 ? -3.351 -7.542 -8.187 1.00 94.31 90 LYS A N 1
ATOM 691 C CA . LYS A 1 90 ? -3.563 -8.942 -7.770 1.00 94.31 90 LYS A CA 1
ATOM 692 C C . LYS A 1 90 ? -2.266 -9.665 -7.412 1.00 94.31 90 LYS A C 1
ATOM 694 O O . LYS A 1 90 ? -2.285 -10.651 -6.686 1.00 94.31 90 LYS A O 1
ATOM 699 N N . GLN A 1 91 ? -1.135 -9.176 -7.914 1.00 94.25 91 GLN A N 1
ATOM 700 C CA . GLN A 1 91 ? 0.189 -9.750 -7.685 1.00 94.25 91 GLN A CA 1
ATOM 701 C C . GLN A 1 91 ? 1.043 -8.782 -6.866 1.00 94.25 91 GLN A C 1
ATOM 703 O O . GLN A 1 91 ? 1.853 -8.051 -7.426 1.00 94.25 91 GLN A O 1
ATOM 708 N N . PHE A 1 92 ? 0.863 -8.765 -5.542 1.00 93.94 92 PHE A N 1
ATOM 709 C CA . PHE A 1 92 ? 1.497 -7.771 -4.667 1.00 93.94 92 PHE A CA 1
ATOM 710 C C . PHE A 1 92 ? 3.028 -7.745 -4.789 1.00 93.94 92 PHE A C 1
ATOM 712 O O . PHE A 1 92 ? 3.590 -6.726 -5.175 1.00 93.94 92 PHE A O 1
ATOM 719 N N . ASN A 1 93 ? 3.710 -8.869 -4.540 1.00 95.56 93 ASN A N 1
ATOM 720 C CA . ASN A 1 93 ? 5.181 -8.916 -4.545 1.00 95.56 93 ASN A CA 1
ATOM 721 C C . ASN A 1 93 ? 5.772 -8.556 -5.916 1.00 95.56 93 ASN A C 1
ATOM 723 O O . ASN A 1 93 ? 6.744 -7.806 -6.004 1.00 95.56 93 ASN A O 1
ATOM 727 N N . ARG A 1 94 ? 5.162 -9.061 -6.999 1.00 95.94 94 ARG A N 1
ATOM 728 C CA . ARG A 1 94 ? 5.587 -8.727 -8.365 1.00 95.94 94 ARG A CA 1
ATOM 729 C C . ARG A 1 94 ? 5.299 -7.264 -8.691 1.00 95.94 94 ARG A C 1
ATOM 731 O O . ARG A 1 94 ? 6.125 -6.623 -9.321 1.00 95.94 94 ARG A O 1
ATOM 738 N N . GLY A 1 95 ? 4.174 -6.726 -8.224 1.00 95.81 95 GLY A N 1
ATOM 739 C CA . GLY A 1 95 ? 3.802 -5.330 -8.423 1.00 95.81 95 GLY A CA 1
ATOM 740 C C . GLY A 1 95 ? 4.719 -4.361 -7.695 1.00 95.81 95 GLY A C 1
ATOM 741 O O . GLY A 1 95 ? 5.173 -3.402 -8.310 1.00 95.81 95 GLY A O 1
ATOM 742 N N . VAL A 1 96 ? 5.076 -4.647 -6.440 1.00 95.56 96 VAL A N 1
ATOM 743 C CA . VAL A 1 96 ? 6.091 -3.873 -5.710 1.00 95.56 96 VAL A CA 1
ATOM 744 C C . VAL A 1 96 ? 7.398 -3.857 -6.501 1.00 95.56 96 VAL A C 1
ATOM 746 O O . VAL A 1 96 ? 7.900 -2.783 -6.815 1.00 95.56 96 VAL A O 1
ATOM 749 N N . ARG A 1 97 ? 7.902 -5.026 -6.921 1.00 96.12 97 ARG A N 1
ATOM 750 C CA . ARG A 1 97 ? 9.137 -5.108 -7.714 1.00 96.12 97 ARG A CA 1
ATOM 751 C C . ARG A 1 97 ? 9.034 -4.366 -9.050 1.00 96.12 97 ARG A C 1
ATOM 753 O O . ARG A 1 97 ? 9.960 -3.650 -9.411 1.00 96.12 97 ARG A O 1
ATOM 760 N N . ALA A 1 98 ? 7.939 -4.535 -9.788 1.00 95.94 98 ALA A N 1
ATOM 761 C CA . ALA A 1 98 ? 7.728 -3.887 -11.081 1.00 95.94 98 ALA A CA 1
ATOM 762 C C . ALA A 1 98 ? 7.730 -2.358 -10.956 1.00 95.94 98 ALA A C 1
ATOM 764 O O . ALA A 1 98 ? 8.409 -1.682 -11.727 1.00 95.94 98 ALA A O 1
ATOM 765 N N . TYR A 1 99 ? 7.034 -1.815 -9.954 1.00 94.75 99 TYR A N 1
ATOM 766 C CA . TYR A 1 99 ? 7.020 -0.376 -9.708 1.00 94.75 99 TYR A CA 1
ATOM 767 C C . TYR A 1 99 ? 8.361 0.157 -9.220 1.00 94.75 99 TYR A C 1
ATOM 769 O O . TYR A 1 99 ? 8.749 1.244 -9.641 1.00 94.75 99 TYR A O 1
ATOM 777 N N . THR A 1 100 ? 9.093 -0.598 -8.398 1.00 94.44 100 THR A N 1
ATOM 778 C CA . THR A 1 100 ? 10.460 -0.232 -8.008 1.00 94.44 100 THR A CA 1
ATOM 779 C C . THR A 1 100 ? 11.376 -0.154 -9.227 1.00 94.44 100 THR A C 1
ATOM 781 O O . THR A 1 100 ? 12.026 0.867 -9.415 1.00 94.44 100 THR A O 1
ATOM 784 N N . LEU A 1 101 ? 11.362 -1.157 -10.113 1.00 93.56 101 LEU A N 1
ATOM 785 C CA . LEU A 1 101 ? 12.165 -1.140 -11.344 1.00 93.56 101 LEU A CA 1
ATOM 786 C C . LEU A 1 101 ? 11.776 0.022 -12.273 1.00 93.56 101 LEU A C 1
ATOM 788 O O . LEU A 1 101 ? 12.643 0.718 -12.806 1.00 93.56 101 LEU A O 1
ATOM 792 N N . ALA A 1 102 ? 10.477 0.273 -12.451 1.00 92.38 102 ALA A N 1
ATOM 793 C CA . ALA A 1 102 ? 9.992 1.400 -13.249 1.00 92.38 102 ALA A CA 1
ATOM 794 C C . ALA A 1 102 ? 10.425 2.752 -12.650 1.00 92.38 102 ALA A C 1
ATOM 796 O O . ALA A 1 102 ? 10.826 3.662 -13.373 1.00 92.38 102 ALA A O 1
ATOM 797 N N . TYR A 1 103 ? 10.391 2.878 -11.323 1.00 91.25 103 TYR A N 1
ATOM 798 C CA . TYR A 1 103 ? 10.860 4.067 -10.618 1.00 91.25 103 TYR A CA 1
ATOM 799 C C . TYR A 1 103 ? 12.378 4.243 -10.750 1.00 91.25 103 TYR A C 1
ATOM 801 O O . TYR A 1 103 ? 12.838 5.331 -11.087 1.00 91.25 103 TYR A O 1
ATOM 809 N N . GLU A 1 104 ? 13.170 3.198 -10.525 1.00 89.56 104 GLU A N 1
ATOM 810 C CA . GLU A 1 104 ? 14.634 3.247 -10.622 1.00 89.56 104 GLU A CA 1
ATOM 811 C C . GLU A 1 104 ? 15.095 3.617 -12.033 1.00 89.56 104 GLU A C 1
ATOM 813 O O . GLU A 1 104 ? 15.925 4.512 -12.197 1.00 89.56 104 GLU A O 1
ATOM 818 N N . THR A 1 105 ? 14.507 3.001 -13.059 1.00 87.62 105 THR A N 1
ATOM 819 C CA . THR A 1 105 ? 14.815 3.318 -14.463 1.00 87.62 105 THR A CA 1
ATOM 820 C C . THR A 1 105 ? 14.428 4.750 -14.826 1.00 87.62 105 THR A C 1
ATOM 822 O O . THR A 1 105 ? 15.196 5.437 -15.506 1.00 87.62 105 THR A O 1
ATOM 825 N N . LEU A 1 106 ? 13.283 5.240 -14.340 1.00 86.00 106 LEU A N 1
ATOM 826 C CA . LEU A 1 106 ? 12.876 6.629 -14.533 1.00 86.00 106 LEU A CA 1
ATOM 827 C C . LEU A 1 106 ? 13.850 7.600 -13.856 1.00 86.00 106 LEU A C 1
ATOM 829 O O . LEU A 1 106 ? 14.282 8.558 -14.495 1.00 86.00 106 LEU A O 1
ATOM 833 N N . ASN A 1 107 ? 14.247 7.341 -12.608 1.00 82.81 107 ASN A N 1
ATOM 834 C CA . ASN A 1 107 ? 15.215 8.184 -11.903 1.00 82.81 107 ASN A CA 1
ATOM 835 C C . ASN A 1 107 ? 16.577 8.167 -12.578 1.00 82.81 107 ASN A C 1
ATOM 837 O O . ASN A 1 107 ? 17.137 9.232 -12.818 1.00 82.81 107 ASN A O 1
ATOM 841 N N . PHE A 1 108 ? 17.090 6.990 -12.937 1.00 83.81 108 PHE A N 1
ATOM 842 C CA . PHE A 1 108 ? 18.351 6.880 -13.658 1.00 83.81 108 PHE A CA 1
ATOM 843 C C . PHE A 1 108 ? 18.299 7.680 -14.961 1.00 83.81 108 PHE A C 1
ATOM 845 O O . PHE A 1 108 ? 19.194 8.475 -15.241 1.00 83.81 108 PHE A O 1
ATOM 852 N N . ARG A 1 109 ? 17.212 7.552 -15.733 1.00 78.75 109 ARG A N 1
ATOM 853 C CA . ARG A 1 109 ? 17.069 8.268 -17.004 1.00 78.75 109 ARG A CA 1
ATOM 854 C C . ARG A 1 109 ? 16.920 9.777 -16.824 1.00 78.75 109 ARG A C 1
ATOM 856 O O . ARG A 1 109 ? 17.484 10.522 -17.624 1.00 78.75 109 ARG A O 1
ATOM 863 N N . ILE A 1 110 ? 16.206 10.228 -15.793 1.00 79.00 110 ILE A N 1
ATOM 864 C CA . ILE A 1 110 ? 16.119 11.650 -15.438 1.00 79.00 110 ILE A CA 1
ATOM 865 C C . ILE A 1 110 ? 17.500 12.164 -15.035 1.00 79.00 110 ILE A C 1
ATOM 867 O O . ILE A 1 110 ? 17.936 13.162 -15.590 1.00 79.00 110 ILE A O 1
ATOM 871 N N . ILE A 1 111 ? 18.217 11.473 -14.148 1.00 71.62 111 ILE A N 1
ATOM 872 C CA . ILE A 1 111 ? 19.536 11.894 -13.657 1.00 71.62 111 ILE A CA 1
ATOM 873 C C . ILE A 1 111 ? 20.544 11.972 -14.807 1.00 71.62 111 ILE A C 1
ATOM 875 O O . ILE A 1 111 ? 21.187 13.006 -14.974 1.00 71.62 111 ILE A O 1
ATOM 879 N N . VAL A 1 112 ? 20.628 10.937 -15.647 1.00 72.19 112 VAL A N 1
ATOM 880 C CA . VAL A 1 112 ? 21.591 10.867 -16.761 1.00 72.19 112 VAL A CA 1
ATOM 881 C C . VAL A 1 112 ? 21.283 11.876 -17.874 1.00 72.19 112 VAL A C 1
ATOM 883 O O . VAL A 1 112 ? 22.205 12.353 -18.530 1.00 72.19 112 VAL A O 1
ATOM 886 N N . ARG A 1 113 ? 20.009 12.231 -18.101 1.00 70.62 113 ARG A N 1
ATOM 887 C CA . ARG A 1 113 ? 19.627 13.266 -19.087 1.00 70.62 113 ARG A CA 1
ATOM 888 C C . ARG A 1 113 ? 19.535 14.669 -18.494 1.00 70.62 113 ARG A C 1
ATOM 890 O O . ARG A 1 113 ? 19.405 15.634 -19.243 1.00 70.62 113 ARG A O 1
ATOM 897 N N . SER A 1 114 ? 19.562 14.799 -17.172 1.00 63.81 114 SER A N 1
ATOM 898 C CA . SER A 1 114 ? 19.536 16.093 -16.508 1.00 63.81 114 SER A CA 1
ATOM 899 C C . SER A 1 114 ? 20.915 16.742 -16.581 1.00 63.81 114 SER A C 1
ATOM 901 O O . SER A 1 114 ? 21.940 16.086 -16.413 1.00 63.81 114 SER A O 1
ATOM 903 N N . ASN A 1 115 ? 20.949 18.053 -16.833 1.00 72.56 115 ASN A N 1
ATOM 904 C CA . ASN A 1 115 ? 22.186 18.822 -16.728 1.00 72.56 115 ASN A CA 1
ATOM 905 C C . ASN A 1 115 ? 22.815 18.571 -15.350 1.00 72.56 115 ASN A C 1
ATOM 907 O O . ASN A 1 115 ? 22.090 18.519 -14.358 1.00 72.56 115 ASN A O 1
ATOM 911 N N . MET A 1 116 ? 24.147 18.478 -15.265 1.00 74.44 116 MET A N 1
ATOM 912 C CA . MET A 1 116 ? 24.877 18.164 -14.021 1.00 74.44 116 MET A CA 1
ATOM 913 C C . MET A 1 116 ? 24.388 18.980 -12.809 1.00 74.44 116 MET A C 1
ATOM 915 O O . MET A 1 116 ? 24.274 18.461 -11.706 1.00 74.44 116 MET A O 1
ATOM 919 N N . LYS A 1 117 ? 23.999 20.242 -13.025 1.00 74.56 117 LYS A N 1
ATOM 920 C CA . LYS A 1 117 ? 23.413 21.115 -11.996 1.00 74.56 117 LYS A CA 1
ATOM 921 C C . LYS A 1 117 ? 22.073 20.594 -11.457 1.00 74.56 117 LYS A C 1
ATOM 923 O O . LYS A 1 117 ? 21.855 20.592 -10.253 1.00 74.56 117 LYS A O 1
ATOM 928 N N . THR A 1 118 ? 21.185 20.130 -12.331 1.00 76.19 118 THR A N 1
ATOM 929 C CA . THR A 1 118 ? 19.884 19.556 -11.966 1.00 76.19 118 THR A CA 1
ATOM 930 C C . THR A 1 118 ? 20.047 18.202 -11.273 1.00 76.19 118 THR A C 1
ATOM 932 O O . THR A 1 118 ? 19.371 17.962 -10.275 1.00 76.19 118 THR A O 1
ATOM 935 N N . ALA A 1 119 ? 20.985 17.362 -11.726 1.00 74.44 119 ALA A N 1
ATOM 936 C CA . ALA A 1 119 ? 21.322 16.101 -11.058 1.00 74.44 119 ALA A CA 1
ATOM 937 C C . ALA A 1 119 ? 21.816 16.334 -9.620 1.00 74.44 119 ALA A C 1
ATOM 939 O O . ALA A 1 119 ? 21.362 15.662 -8.695 1.00 74.44 119 ALA A O 1
ATOM 940 N N . ILE A 1 120 ? 22.689 17.331 -9.421 1.00 80.56 120 ILE A N 1
ATOM 941 C CA . ILE A 1 120 ? 23.184 17.727 -8.095 1.00 80.56 120 ILE A CA 1
ATOM 942 C C . ILE A 1 120 ? 22.029 18.204 -7.202 1.00 80.56 120 ILE A C 1
ATOM 944 O O . ILE A 1 120 ? 21.916 17.753 -6.066 1.00 80.56 120 ILE A O 1
ATOM 948 N N . ILE A 1 121 ? 21.134 19.062 -7.705 1.00 85.44 121 ILE A N 1
ATOM 949 C CA . ILE A 1 121 ? 19.988 19.567 -6.925 1.00 85.44 121 ILE A CA 1
ATOM 950 C C . ILE A 1 121 ? 19.038 18.429 -6.519 1.00 85.44 121 ILE A C 1
ATOM 952 O O . ILE A 1 121 ? 18.611 18.367 -5.363 1.00 85.44 121 ILE A O 1
ATOM 956 N N . LEU A 1 122 ? 18.718 17.520 -7.446 1.00 81.44 122 LEU A N 1
ATOM 957 C CA . LEU A 1 122 ? 17.874 16.354 -7.165 1.00 81.44 122 LEU A CA 1
ATOM 958 C C . LEU A 1 122 ? 18.536 15.420 -6.146 1.00 81.44 122 LEU A C 1
ATOM 960 O O . LEU A 1 122 ? 17.877 14.996 -5.198 1.00 81.44 122 LEU A O 1
ATOM 964 N N . GLY A 1 123 ? 19.838 15.162 -6.289 1.00 83.44 123 GLY A N 1
ATOM 965 C CA . GLY A 1 123 ? 20.613 14.368 -5.338 1.00 83.44 123 GLY A CA 1
ATOM 966 C C . GLY A 1 123 ? 20.624 14.976 -3.934 1.00 83.44 123 GLY A C 1
ATOM 967 O O . GLY A 1 123 ? 20.343 14.272 -2.967 1.00 83.44 123 GLY A O 1
ATOM 968 N N . ILE A 1 124 ? 20.865 16.287 -3.814 1.00 88.38 124 ILE A N 1
ATOM 969 C CA . ILE A 1 124 ? 20.839 16.998 -2.525 1.00 88.38 124 ILE A CA 1
ATOM 970 C C . ILE A 1 124 ? 19.442 16.935 -1.905 1.00 88.38 124 ILE A C 1
ATOM 972 O O . ILE A 1 124 ? 19.310 16.650 -0.718 1.00 88.38 124 ILE A O 1
ATOM 976 N N . THR A 1 125 ? 18.391 17.155 -2.697 1.00 86.62 125 THR A N 1
ATOM 977 C CA . THR A 1 125 ? 17.010 17.142 -2.195 1.00 86.62 125 THR A CA 1
ATOM 978 C C . THR A 1 125 ? 16.629 15.755 -1.682 1.00 86.62 125 THR A C 1
ATOM 980 O O . THR A 1 125 ? 16.090 15.632 -0.584 1.00 86.62 125 THR A O 1
ATOM 983 N N . LEU A 1 126 ? 16.963 14.699 -2.429 1.00 86.06 126 LEU A N 1
ATOM 984 C CA . LEU A 1 126 ? 16.740 13.321 -1.994 1.00 86.06 126 LEU A CA 1
ATOM 985 C C . LEU A 1 126 ? 17.559 12.983 -0.745 1.00 86.06 126 LEU A C 1
ATOM 987 O O . LEU A 1 126 ? 17.004 12.417 0.192 1.00 86.06 126 LEU A O 1
ATOM 991 N N . PHE A 1 127 ? 18.836 13.366 -0.689 1.00 88.12 127 PHE A N 1
ATOM 992 C CA . PHE A 1 127 ? 19.677 13.151 0.491 1.00 88.12 127 PHE A CA 1
ATOM 993 C C . PHE A 1 127 ? 19.086 13.814 1.739 1.00 88.12 127 PHE A C 1
ATOM 995 O O . PHE A 1 127 ? 19.002 13.178 2.786 1.00 88.12 127 PHE A O 1
ATOM 1002 N N . VAL A 1 128 ? 18.612 15.058 1.623 1.00 88.69 128 VAL A N 1
ATOM 1003 C CA . VAL A 1 128 ? 17.946 15.762 2.728 1.00 88.69 128 VAL A CA 1
ATOM 1004 C C . VAL A 1 128 ? 16.676 15.024 3.158 1.00 88.69 128 VAL A C 1
ATOM 1006 O O . VAL A 1 128 ? 16.473 14.823 4.352 1.00 88.69 128 VAL A O 1
ATOM 1009 N N . LEU A 1 129 ? 15.847 14.566 2.215 1.00 84.25 129 LEU A N 1
ATOM 1010 C CA . LEU A 1 129 ? 14.639 13.794 2.533 1.00 84.25 129 LEU A CA 1
ATOM 1011 C C . LEU A 1 129 ? 14.965 12.473 3.245 1.00 84.25 129 LEU A C 1
ATOM 1013 O O . LEU A 1 129 ? 14.325 12.146 4.245 1.00 84.25 129 LEU A O 1
ATOM 1017 N N . PHE A 1 130 ? 15.970 11.733 2.769 1.00 81.50 130 PHE A N 1
ATOM 1018 C CA . PHE A 1 130 ? 16.422 10.497 3.411 1.00 81.50 130 PHE A CA 1
ATOM 1019 C C . PHE A 1 130 ? 16.992 10.755 4.807 1.00 81.50 130 PHE A C 1
ATOM 1021 O O . PHE A 1 130 ? 16.614 10.054 5.743 1.00 81.50 130 PHE A O 1
ATOM 1028 N N . ALA A 1 131 ? 17.820 11.788 4.973 1.00 80.19 131 ALA A N 1
ATOM 1029 C CA . ALA A 1 131 ? 18.385 12.161 6.265 1.00 80.19 131 ALA A CA 1
ATOM 1030 C C . ALA A 1 131 ? 17.293 12.531 7.282 1.00 80.19 131 ALA A C 1
ATOM 1032 O O . ALA A 1 131 ? 17.364 12.106 8.435 1.00 80.19 131 ALA A O 1
ATOM 1033 N N . VAL A 1 132 ? 16.256 13.262 6.853 1.00 81.00 132 VAL A N 1
ATOM 1034 C CA . VAL A 1 132 ? 15.093 13.591 7.697 1.00 81.00 132 VAL A CA 1
ATOM 1035 C C . VAL A 1 132 ? 14.313 12.329 8.078 1.00 81.00 132 VAL A C 1
ATOM 1037 O O . VAL A 1 132 ? 13.982 12.129 9.246 1.00 81.00 132 VAL A O 1
ATOM 1040 N N . HIS A 1 133 ? 14.060 11.433 7.122 1.00 79.12 133 HIS A N 1
ATOM 1041 C CA . HIS A 1 133 ? 13.367 10.174 7.399 1.00 79.12 133 HIS A CA 1
ATOM 1042 C C . HIS A 1 133 ? 14.140 9.271 8.366 1.00 79.12 133 HIS A C 1
ATOM 1044 O O . HIS A 1 133 ? 13.547 8.660 9.262 1.00 79.12 133 HIS A O 1
ATOM 1050 N N . GLU A 1 134 ? 15.457 9.181 8.201 1.00 80.31 134 GLU A N 1
ATOM 1051 C CA . GLU A 1 134 ? 16.324 8.396 9.073 1.00 80.31 134 GLU A CA 1
ATOM 1052 C C . GLU A 1 134 ? 16.389 9.001 10.480 1.00 80.31 134 GLU A C 1
ATOM 1054 O O . GLU A 1 134 ? 16.317 8.276 11.481 1.00 80.31 134 GLU A O 1
ATOM 1059 N N . SER A 1 135 ? 16.437 10.330 10.586 1.00 75.31 135 SER A N 1
ATOM 1060 C CA . SER A 1 135 ? 16.426 11.006 11.879 1.00 75.31 135 SER A CA 1
ATOM 1061 C C . SER A 1 135 ? 15.088 10.844 12.610 1.00 75.31 135 SER A C 1
ATOM 1063 O O . SER A 1 135 ? 15.092 10.558 13.815 1.00 75.31 135 SER A O 1
ATOM 1065 N N . ASP A 1 136 ? 13.959 10.885 11.895 1.00 79.44 136 ASP A N 1
ATOM 1066 C CA . ASP A 1 136 ? 12.631 10.623 12.463 1.00 79.44 136 ASP A CA 1
ATOM 1067 C C . ASP A 1 136 ? 12.510 9.169 12.940 1.00 79.44 136 ASP A C 1
ATOM 1069 O O . ASP A 1 136 ? 12.030 8.897 14.050 1.00 79.44 136 ASP A O 1
ATOM 1073 N N . ALA A 1 137 ? 13.002 8.216 12.143 1.00 80.50 137 ALA A N 1
ATOM 1074 C CA . ALA A 1 137 ? 13.043 6.804 12.514 1.00 80.50 137 ALA A CA 1
ATOM 1075 C C . ALA A 1 137 ? 13.931 6.564 13.750 1.00 80.50 137 ALA A C 1
ATOM 1077 O O . ALA A 1 137 ? 13.540 5.827 14.665 1.00 80.50 137 ALA A O 1
ATOM 1078 N N . SER A 1 138 ? 15.087 7.233 13.824 1.00 88.00 138 SER A N 1
ATOM 1079 C CA . SER A 1 138 ? 16.008 7.194 14.969 1.00 88.00 138 SER A CA 1
ATOM 1080 C C . SER A 1 138 ? 15.390 7.807 16.230 1.00 88.00 138 SER A C 1
ATOM 1082 O O . SER A 1 138 ? 15.511 7.252 17.328 1.00 88.00 138 SER A O 1
ATOM 1084 N N . CYS A 1 139 ? 14.676 8.929 16.098 1.00 89.31 139 CYS A N 1
ATOM 1085 C CA . CYS A 1 139 ? 13.960 9.551 17.209 1.00 89.31 139 CYS A CA 1
ATOM 1086 C C . CYS A 1 139 ? 12.862 8.614 17.734 1.00 89.31 139 CYS A C 1
ATOM 1088 O O . CYS A 1 139 ? 12.771 8.334 18.936 1.00 89.31 139 CYS A O 1
ATOM 1090 N N . ARG A 1 140 ? 12.077 8.030 16.824 1.00 89.50 140 ARG A N 1
ATOM 1091 C CA . ARG A 1 140 ? 10.989 7.111 17.165 1.00 89.50 140 ARG A CA 1
ATOM 1092 C C . ARG A 1 140 ? 11.484 5.835 17.847 1.00 89.50 140 ARG A C 1
ATOM 1094 O O . ARG A 1 140 ? 10.834 5.379 18.792 1.00 89.50 140 ARG A O 1
ATOM 1101 N N . SER A 1 141 ? 12.617 5.277 17.417 1.00 89.31 141 SER A N 1
ATOM 1102 C CA . SER A 1 141 ? 13.215 4.079 18.023 1.00 89.31 141 SER A CA 1
ATOM 1103 C C . SER A 1 141 ? 13.798 4.359 19.414 1.00 89.31 141 SER A C 1
ATOM 1105 O O . SER A 1 141 ? 13.524 3.599 20.350 1.00 89.31 141 SER A O 1
ATOM 1107 N N . ARG A 1 142 ? 14.495 5.490 19.607 1.00 89.06 142 ARG A N 1
ATOM 1108 C CA . ARG A 1 142 ? 14.986 5.923 20.931 1.00 89.06 142 ARG A CA 1
ATOM 1109 C C . ARG A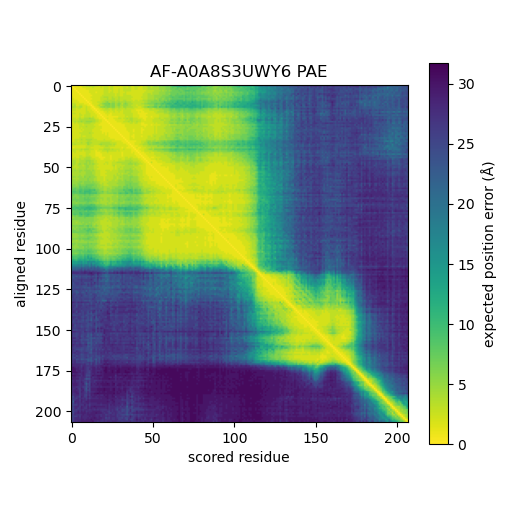 1 142 ? 13.853 6.167 21.921 1.00 89.06 142 ARG A C 1
ATOM 1111 O O . ARG A 1 142 ? 13.918 5.667 23.048 1.00 89.06 142 ARG A O 1
ATOM 1118 N N . CYS A 1 143 ? 12.803 6.890 21.521 1.00 91.69 143 CYS A N 1
ATOM 1119 C CA . CYS A 1 143 ? 11.653 7.125 22.396 1.00 91.69 143 CYS A CA 1
ATOM 1120 C C . CYS A 1 143 ? 10.938 5.815 22.749 1.00 91.69 143 CYS A C 1
ATOM 1122 O O . CYS A 1 143 ? 10.596 5.608 23.915 1.00 91.69 143 CYS A O 1
ATOM 1124 N N . ARG A 1 144 ? 10.784 4.898 21.781 1.00 91.00 144 ARG A N 1
ATOM 1125 C CA . ARG A 1 144 ? 10.215 3.565 22.022 1.00 91.00 144 ARG A CA 1
ATOM 1126 C C . ARG A 1 144 ? 11.010 2.805 23.077 1.00 91.00 144 ARG A C 1
ATOM 1128 O O . ARG A 1 144 ? 10.419 2.332 24.041 1.00 91.00 144 ARG A O 1
ATOM 1135 N N . LEU A 1 145 ? 12.335 2.722 22.933 1.00 89.88 145 LEU A N 1
ATOM 1136 C CA . LEU A 1 145 ? 13.199 2.005 23.876 1.00 89.88 145 LEU A CA 1
ATOM 1137 C C . LEU A 1 145 ? 13.145 2.629 25.281 1.00 89.88 145 LEU A C 1
ATOM 1139 O O . LEU A 1 145 ? 13.033 1.914 26.278 1.00 89.88 145 LEU A O 1
ATOM 1143 N N . LYS A 1 146 ? 13.164 3.966 25.363 1.00 89.00 146 LYS A N 1
ATOM 1144 C CA . LYS A 1 146 ? 13.059 4.713 26.626 1.00 89.00 146 LYS A CA 1
ATOM 1145 C C . LYS A 1 146 ? 11.731 4.452 27.343 1.00 89.00 146 LYS A C 1
ATOM 1147 O O . LYS A 1 146 ? 11.738 4.200 28.546 1.00 89.00 146 LYS A O 1
ATOM 1152 N N . CYS A 1 147 ? 10.608 4.498 26.627 1.00 89.88 147 CYS A N 1
ATOM 1153 C CA . CYS A 1 147 ? 9.286 4.260 27.212 1.00 89.88 147 CYS A CA 1
ATOM 1154 C C . CYS A 1 147 ? 9.039 2.772 27.509 1.00 89.88 147 CYS A C 1
ATOM 1156 O O . CYS A 1 147 ? 8.417 2.448 28.518 1.00 89.88 147 CYS A O 1
ATOM 1158 N N . PHE A 1 148 ? 9.601 1.865 26.705 1.00 89.62 148 PHE A N 1
ATOM 1159 C CA . PHE A 1 148 ? 9.557 0.425 26.957 1.00 89.62 148 PHE A CA 1
ATOM 1160 C C . PHE A 1 148 ? 10.282 0.049 28.257 1.00 89.62 148 PHE A C 1
ATOM 1162 O O . PHE A 1 148 ? 9.714 -0.657 29.086 1.00 89.62 148 PHE A O 1
ATOM 1169 N N . ARG A 1 149 ? 11.483 0.600 28.509 1.00 87.88 149 ARG A N 1
ATOM 1170 C CA . ARG A 1 149 ? 12.206 0.410 29.788 1.00 87.88 149 ARG A CA 1
ATOM 1171 C C . ARG A 1 149 ? 11.414 0.892 31.010 1.00 87.88 149 ARG A C 1
ATOM 1173 O O . ARG A 1 149 ? 11.619 0.385 32.104 1.00 87.88 149 ARG A O 1
ATOM 1180 N N . ARG A 1 150 ? 10.500 1.849 30.822 1.00 84.94 150 ARG A N 1
ATOM 1181 C CA . ARG A 1 150 ? 9.595 2.376 31.858 1.00 84.94 150 ARG A CA 1
ATOM 1182 C C . ARG A 1 150 ? 8.256 1.632 31.942 1.00 84.94 150 ARG A C 1
ATOM 1184 O O . ARG A 1 150 ? 7.386 2.054 32.699 1.00 84.94 150 ARG A O 1
ATOM 1191 N N . ARG A 1 151 ? 8.078 0.551 31.169 1.00 87.69 151 ARG A N 1
ATOM 1192 C CA . ARG A 1 151 ? 6.829 -0.224 31.069 1.00 87.69 151 ARG A CA 1
ATOM 1193 C C . ARG A 1 151 ? 5.616 0.661 30.747 1.00 87.69 151 ARG A C 1
ATOM 1195 O O . ARG A 1 151 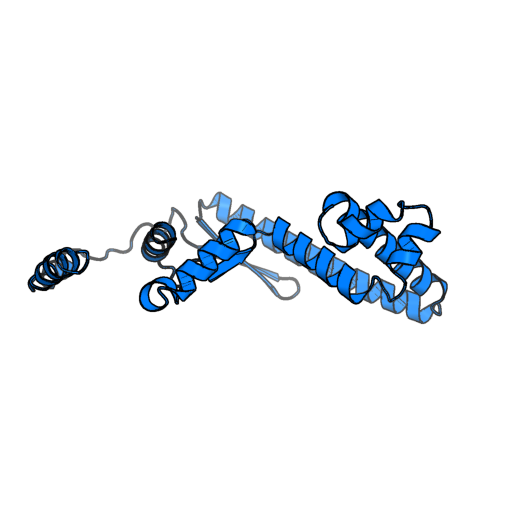? 4.576 0.560 31.389 1.00 87.69 151 ARG A O 1
ATOM 1202 N N . CYS A 1 152 ? 5.771 1.568 29.783 1.00 90.12 152 CYS A N 1
ATOM 1203 C CA . CYS A 1 152 ? 4.694 2.442 29.323 1.00 90.12 152 CYS A CA 1
ATOM 1204 C C . CYS A 1 152 ? 3.956 1.838 28.125 1.00 90.12 152 CYS A C 1
ATOM 1206 O O . CYS A 1 152 ? 4.592 1.351 27.191 1.00 90.12 152 CYS A O 1
ATOM 1208 N N . GLY A 1 153 ? 2.621 1.896 28.137 1.00 87.25 153 GLY A N 1
ATOM 1209 C CA . GLY A 1 153 ? 1.775 1.328 27.081 1.00 87.25 153 GLY A CA 1
ATOM 1210 C C . GLY A 1 153 ? 1.717 2.154 25.791 1.00 87.25 153 GLY A C 1
ATOM 1211 O O . GLY A 1 153 ? 1.332 1.629 24.749 1.00 87.25 153 GLY A O 1
ATOM 1212 N N . ALA A 1 154 ? 2.094 3.434 25.835 1.00 87.88 154 ALA A N 1
ATOM 1213 C CA . ALA A 1 154 ? 2.133 4.298 24.657 1.00 87.88 154 ALA A CA 1
ATOM 1214 C C . ALA A 1 154 ? 3.247 5.351 24.751 1.00 87.88 154 ALA A C 1
ATOM 1216 O O . ALA A 1 154 ? 3.753 5.667 25.831 1.00 87.88 154 ALA A O 1
ATOM 1217 N N . TYR A 1 155 ? 3.636 5.909 23.604 1.00 90.75 155 TYR A N 1
ATOM 1218 C CA . TYR A 1 155 ? 4.590 7.011 23.533 1.00 90.75 155 TYR A CA 1
ATOM 1219 C C . TYR A 1 155 ? 4.322 7.913 22.327 1.00 90.75 155 TYR A C 1
ATOM 1221 O O . TYR A 1 155 ? 3.784 7.478 21.311 1.00 90.75 155 TYR A O 1
ATOM 1229 N N . PHE A 1 156 ? 4.747 9.163 22.447 1.00 91.94 156 PHE A N 1
ATOM 1230 C CA . PHE A 1 156 ? 4.842 10.139 21.376 1.00 91.94 156 PHE A CA 1
ATOM 1231 C C . PHE A 1 156 ? 6.315 10.479 21.151 1.00 91.94 156 PHE A C 1
ATOM 1233 O O . PHE A 1 156 ? 7.078 10.646 22.108 1.00 91.94 156 PHE A O 1
ATOM 1240 N N . ALA A 1 157 ? 6.704 10.552 19.883 1.00 91.69 157 ALA A N 1
ATOM 1241 C CA . ALA A 1 157 ? 8.031 10.946 19.443 1.00 91.69 157 ALA A CA 1
ATOM 1242 C C . ALA A 1 157 ? 7.870 11.996 18.347 1.00 91.69 157 ALA A C 1
ATOM 1244 O O . ALA A 1 157 ? 7.130 11.760 17.393 1.00 91.69 157 ALA A O 1
ATOM 1245 N N . ALA A 1 158 ? 8.551 13.126 18.488 1.00 88.88 158 ALA A N 1
ATOM 1246 C CA . ALA A 1 158 ? 8.613 14.154 17.459 1.00 88.88 158 ALA A CA 1
ATOM 1247 C C . ALA A 1 158 ? 10.026 14.721 17.376 1.00 88.88 158 ALA A C 1
ATOM 1249 O O . ALA A 1 158 ? 10.633 15.036 18.402 1.00 88.88 158 ALA A O 1
ATOM 1250 N N . GLN A 1 159 ? 10.537 14.880 16.162 1.00 86.62 159 GLN A N 1
ATOM 1251 C CA . GLN A 1 159 ? 11.794 15.568 15.930 1.00 86.62 159 GLN A CA 1
ATOM 1252 C C . GLN A 1 159 ? 11.542 17.064 15.716 1.00 86.62 159 GLN A C 1
ATOM 1254 O O . GLN A 1 159 ? 10.683 17.462 14.932 1.00 86.62 159 GLN A O 1
ATOM 1259 N N . ARG A 1 160 ? 12.291 17.910 16.426 1.00 84.19 160 ARG A N 1
ATOM 1260 C CA . ARG A 1 160 ? 1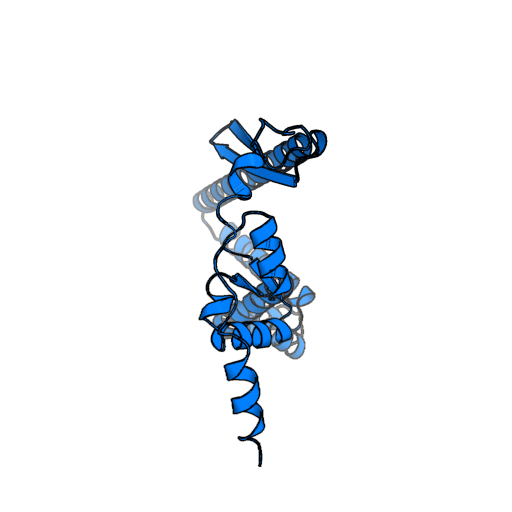2.284 19.366 16.248 1.00 84.19 160 ARG A CA 1
ATOM 1261 C C . ARG A 1 160 ? 13.727 19.836 16.073 1.00 84.19 160 ARG A C 1
ATOM 1263 O O . ARG A 1 160 ? 14.430 20.101 17.047 1.00 84.19 160 ARG A O 1
ATOM 1270 N N . GLY A 1 161 ? 14.176 19.886 14.820 1.00 80.50 161 GLY A N 1
ATOM 1271 C CA . GLY A 1 161 ? 15.571 20.175 14.476 1.00 80.50 161 GLY A CA 1
ATOM 1272 C C . GLY A 1 161 ? 16.520 19.080 14.994 1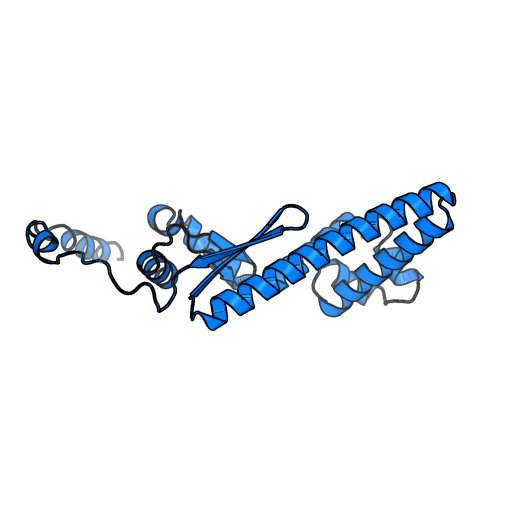.00 80.50 161 GLY A C 1
ATOM 1273 O O . GLY A 1 161 ? 16.280 17.904 14.707 1.00 80.50 161 GLY A O 1
ATOM 1274 N N . PRO A 1 162 ? 17.572 19.422 15.767 1.00 80.00 162 PRO A N 1
ATOM 1275 C CA . PRO A 1 162 ? 18.491 18.433 16.338 1.00 80.00 162 PRO A CA 1
ATOM 1276 C C . PRO A 1 162 ? 17.926 17.723 17.582 1.00 80.00 162 PRO A C 1
ATOM 1278 O O . PRO A 1 162 ? 18.536 16.778 18.084 1.00 80.00 162 PRO A O 1
ATOM 1281 N N . PHE A 1 163 ? 16.776 18.160 18.106 1.00 82.00 163 PHE A N 1
ATOM 1282 C CA . PHE A 1 163 ? 16.203 17.621 19.337 1.00 82.00 163 PHE A CA 1
ATOM 1283 C C . PHE A 1 163 ? 15.103 16.597 19.052 1.00 82.00 163 PHE A C 1
ATOM 1285 O O . PHE A 1 163 ? 14.219 16.815 18.225 1.00 82.00 163 PHE A O 1
ATOM 1292 N N . CYS A 1 164 ? 15.123 15.494 19.801 1.00 89.25 164 CYS A N 1
ATOM 1293 C CA . CYS A 1 164 ? 14.069 14.484 19.793 1.00 89.25 164 CYS A CA 1
ATOM 1294 C C . CYS A 1 164 ? 13.210 14.624 21.058 1.00 89.25 164 CYS A C 1
ATOM 1296 O O . CYS A 1 164 ? 13.685 14.422 22.180 1.00 89.25 164 CYS A O 1
ATOM 1298 N N . LEU A 1 165 ? 11.938 14.977 20.877 1.00 88.19 165 LEU A N 1
ATOM 1299 C CA . LEU A 1 165 ? 10.949 15.108 21.941 1.00 88.19 165 LEU A CA 1
ATOM 1300 C C . LEU A 1 165 ? 10.260 13.762 22.159 1.00 88.19 165 LEU A C 1
ATOM 1302 O O . LEU A 1 165 ? 9.509 13.293 21.306 1.00 88.19 165 LEU A O 1
ATOM 1306 N N . CYS A 1 166 ? 10.490 13.160 23.325 1.00 92.44 166 CYS A N 1
ATOM 1307 C CA . CYS A 1 166 ? 9.843 11.917 23.738 1.00 92.44 166 CYS A CA 1
ATOM 1308 C C . CYS A 1 166 ? 8.865 12.172 24.885 1.00 92.44 166 CYS A C 1
ATOM 1310 O O . CYS A 1 166 ? 9.271 12.680 25.933 1.00 92.44 166 CYS A O 1
ATOM 1312 N N . LYS A 1 167 ? 7.619 11.713 24.746 1.00 91.06 167 LYS A N 1
ATOM 1313 C CA . LYS A 1 167 ? 6.641 11.678 25.841 1.00 91.06 167 LYS A CA 1
ATOM 1314 C C . LYS A 1 167 ? 6.078 10.269 25.986 1.00 91.06 167 LYS A C 1
ATOM 1316 O O . LYS A 1 167 ? 5.605 9.697 25.014 1.00 91.06 167 LYS A O 1
ATOM 1321 N N . CYS A 1 168 ? 6.171 9.692 27.179 1.00 91.88 168 CYS A N 1
ATOM 1322 C CA . CYS A 1 168 ? 5.605 8.376 27.473 1.00 91.88 168 CYS A CA 1
ATOM 1323 C C . CYS A 1 168 ? 4.220 8.541 28.109 1.00 91.88 168 CYS A C 1
ATOM 1325 O O . CYS A 1 168 ? 3.989 9.525 28.806 1.00 91.88 168 CYS A O 1
ATOM 1327 N N . TYR A 1 169 ? 3.332 7.575 27.893 1.00 87.75 169 TYR A N 1
ATOM 1328 C CA . TYR A 1 169 ? 1.978 7.553 28.443 1.00 87.75 169 TYR A CA 1
ATOM 1329 C C . TYR A 1 169 ? 1.653 6.163 28.987 1.00 87.75 169 TYR A C 1
ATOM 1331 O O . TYR A 1 169 ? 2.164 5.164 28.468 1.00 87.75 169 TYR A O 1
ATOM 1339 N N . ARG A 1 170 ? 0.745 6.092 29.971 1.00 85.38 170 ARG A N 1
ATOM 1340 C CA . ARG A 1 170 ? 0.291 4.828 30.579 1.00 85.38 170 ARG A CA 1
ATOM 1341 C C . ARG A 1 170 ? 1.471 4.030 31.140 1.00 85.38 170 ARG A C 1
ATOM 1343 O O . ARG A 1 170 ? 1.679 2.875 30.766 1.00 85.38 170 ARG A O 1
ATOM 1350 N N . CYS A 1 171 ? 2.307 4.688 31.938 1.00 87.69 171 CYS A N 1
ATOM 1351 C CA . CYS A 1 171 ? 3.487 4.078 32.541 1.00 87.69 171 CYS A CA 1
ATOM 1352 C C . CYS A 1 171 ? 3.114 3.335 33.821 1.00 87.69 171 CYS A C 1
ATOM 1354 O O . CYS A 1 171 ? 2.354 3.854 34.628 1.00 87.69 171 CYS A O 1
ATOM 1356 N N . ALA A 1 172 ? 3.696 2.155 34.043 1.00 72.12 172 ALA A N 1
ATOM 1357 C CA . ALA A 1 172 ? 3.433 1.357 35.245 1.00 72.12 172 ALA A CA 1
ATOM 1358 C C . ALA A 1 172 ? 3.738 2.091 36.573 1.00 72.12 172 ALA A C 1
ATOM 1360 O O . ALA A 1 172 ? 3.194 1.720 37.604 1.00 72.12 172 ALA A O 1
ATOM 1361 N N . ASN A 1 173 ? 4.568 3.144 36.541 1.00 59.62 173 ASN A N 1
ATOM 1362 C CA . ASN A 1 173 ? 4.893 3.979 37.706 1.00 59.62 173 ASN A CA 1
ATOM 1363 C C . ASN A 1 173 ? 3.934 5.170 37.932 1.00 59.62 173 ASN A C 1
ATOM 1365 O O . ASN A 1 173 ? 4.149 5.933 38.868 1.00 59.62 173 ASN A O 1
ATOM 1369 N N . GLU A 1 174 ? 2.880 5.348 37.127 1.00 56.09 174 GLU A N 1
ATOM 1370 C CA . GLU A 1 174 ? 1.773 6.278 37.430 1.00 56.09 174 GLU A CA 1
ATOM 1371 C C . GLU A 1 174 ? 0.686 5.556 38.244 1.00 56.09 174 GLU A C 1
ATOM 1373 O O . GLU A 1 174 ? -0.474 5.463 37.848 1.00 56.09 174 GLU A O 1
ATOM 1378 N N . SER A 1 175 ? 1.057 4.994 39.395 1.00 47.12 175 SER A N 1
ATOM 1379 C CA . SER A 1 175 ? 0.083 4.516 40.374 1.00 47.12 175 SER A CA 1
ATOM 1380 C C . SER A 1 175 ? -0.395 5.683 41.251 1.00 47.12 175 SER A C 1
ATOM 1382 O O . SER A 1 175 ? 0.282 6.069 42.198 1.00 47.12 175 SER A O 1
ATOM 1384 N N . VAL A 1 176 ? -1.583 6.199 40.923 1.00 44.72 176 VAL A N 1
ATOM 1385 C CA . VAL A 1 176 ? -2.616 6.697 41.854 1.00 44.72 176 VAL A CA 1
ATOM 1386 C C . VAL A 1 176 ? -2.234 7.870 42.778 1.00 44.72 176 VAL A C 1
ATOM 1388 O O . VAL A 1 176 ? -1.885 7.687 43.942 1.00 44.72 176 VAL A O 1
ATOM 1391 N N . THR A 1 177 ? -2.487 9.105 42.335 1.00 39.22 177 THR A N 1
ATOM 1392 C CA . THR A 1 177 ? -3.051 10.106 43.255 1.00 39.22 177 THR A CA 1
ATOM 1393 C C . THR A 1 177 ? -4.526 9.758 43.485 1.00 39.22 177 THR A C 1
ATOM 1395 O O . THR A 1 177 ? -5.290 9.549 42.546 1.00 39.22 177 THR A O 1
ATOM 1398 N N . LYS A 1 178 ? -4.884 9.607 44.765 1.00 41.12 178 LYS A N 1
ATOM 1399 C CA . LYS A 1 178 ? -6.197 9.225 45.306 1.00 41.12 178 LYS A CA 1
ATOM 1400 C C . LYS A 1 178 ? -7.367 9.925 44.599 1.00 41.12 178 LYS A C 1
ATOM 1402 O O . LYS A 1 178 ? -7.473 11.145 44.664 1.00 41.12 178 LYS A O 1
ATOM 1407 N N . ILE A 1 179 ? -8.293 9.145 44.045 1.00 43.78 179 ILE A N 1
ATOM 1408 C CA . ILE A 1 179 ? -9.685 9.570 43.860 1.00 43.78 179 ILE A CA 1
ATOM 1409 C C . ILE A 1 179 ? -10.506 8.747 44.854 1.00 43.78 179 ILE A C 1
ATOM 1411 O O . ILE A 1 179 ? -10.507 7.518 44.803 1.00 43.78 179 ILE A O 1
ATOM 1415 N N . ASP A 1 180 ? -11.112 9.437 45.817 1.00 40.09 180 ASP A N 1
ATOM 1416 C CA . ASP A 1 180 ? -11.876 8.854 46.917 1.00 40.09 180 ASP A CA 1
ATOM 1417 C C . ASP A 1 180 ? -13.226 8.335 46.389 1.00 40.09 180 ASP A C 1
ATOM 1419 O O . ASP A 1 180 ? -14.069 9.094 45.910 1.00 40.09 180 ASP A O 1
ATOM 1423 N N . ILE A 1 181 ? -13.415 7.015 46.439 1.00 50.12 181 ILE A N 1
ATOM 1424 C CA . ILE A 1 181 ? -14.544 6.267 45.852 1.00 50.12 181 ILE A CA 1
ATOM 1425 C C . ILE A 1 181 ? -15.895 6.629 46.507 1.00 50.12 181 ILE A C 1
ATOM 1427 O O . ILE A 1 181 ? -16.958 6.278 45.992 1.00 50.12 181 ILE A O 1
ATOM 1431 N N . LYS A 1 182 ? -15.891 7.382 47.614 1.00 45.84 182 LYS A N 1
ATOM 1432 C CA . LYS A 1 182 ? -17.111 7.752 48.344 1.00 45.84 182 LYS A CA 1
ATOM 1433 C C . LYS A 1 182 ? -18.087 8.629 47.551 1.00 45.84 182 LYS A C 1
ATOM 1435 O O . LYS A 1 182 ? -19.278 8.538 47.815 1.00 45.84 182 LYS A O 1
ATOM 1440 N N . GLN A 1 183 ? -17.639 9.393 46.550 1.00 45.00 183 GLN A N 1
ATOM 1441 C CA . GLN A 1 183 ? -18.541 10.275 45.786 1.00 45.00 183 GLN A CA 1
ATOM 1442 C C . GLN A 1 183 ? -19.323 9.584 44.654 1.00 45.00 183 GLN A C 1
ATOM 1444 O O . GLN A 1 183 ? -20.297 10.143 44.164 1.00 45.00 183 GLN A O 1
ATOM 1449 N N . ILE A 1 184 ? -18.958 8.362 44.246 1.00 47.78 184 ILE A N 1
ATOM 1450 C CA . ILE A 1 184 ? -19.638 7.674 43.127 1.00 47.78 184 ILE A CA 1
ATOM 1451 C C . ILE A 1 184 ? -20.938 6.988 43.588 1.00 47.78 184 ILE A C 1
ATOM 1453 O O . ILE A 1 184 ? -21.825 6.723 42.779 1.00 47.78 184 ILE A O 1
ATOM 1457 N N . LYS A 1 185 ? -21.094 6.725 44.892 1.00 39.97 185 LYS A N 1
ATOM 1458 C CA . LYS A 1 185 ? -22.219 5.932 45.412 1.00 39.97 185 LYS A CA 1
ATOM 1459 C C . LYS A 1 185 ? -23.532 6.709 45.583 1.00 39.97 185 LYS A C 1
ATOM 1461 O O . LYS A 1 185 ? -24.566 6.074 45.736 1.00 39.97 185 LYS A O 1
ATOM 1466 N N . GLU A 1 186 ? -23.512 8.042 45.527 1.00 36.94 186 GLU A N 1
ATOM 1467 C CA . GLU A 1 186 ? -24.712 8.874 45.736 1.00 36.94 186 GLU A CA 1
ATOM 1468 C C . GLU A 1 186 ? -25.455 9.254 44.445 1.00 36.94 186 GLU A C 1
ATOM 1470 O O . GLU A 1 186 ? -26.584 9.723 44.518 1.00 36.94 186 GLU A O 1
ATOM 1475 N N . GLN A 1 187 ? -24.888 9.007 43.257 1.00 37.81 187 GLN A N 1
ATOM 1476 C CA . GLN A 1 187 ? -25.550 9.338 41.981 1.00 37.81 187 GLN A CA 1
ATOM 1477 C C . GLN A 1 187 ? -26.182 8.136 41.258 1.00 37.81 187 GLN A C 1
ATOM 1479 O O . GLN A 1 187 ? -26.809 8.314 40.217 1.00 37.81 187 GLN A O 1
ATOM 1484 N N . SER A 1 188 ? -26.068 6.914 41.791 1.00 35.97 188 SER A N 1
ATOM 1485 C CA . SER A 1 188 ? -26.589 5.702 41.137 1.00 35.97 188 SER A CA 1
ATOM 1486 C C . SER A 1 188 ? -28.016 5.321 41.557 1.00 35.97 188 SER A C 1
ATOM 1488 O O . SER A 1 188 ? -28.340 4.134 41.609 1.00 35.97 188 SER A O 1
ATOM 1490 N N . SER A 1 189 ? -28.874 6.292 41.872 1.00 35.59 189 SER A N 1
ATOM 1491 C CA . SER A 1 189 ? -30.303 6.048 42.095 1.00 35.59 189 SER A CA 1
ATOM 1492 C C . SER A 1 189 ? -31.152 6.833 41.097 1.00 35.59 189 SER A C 1
ATOM 1494 O O . SER A 1 189 ? -31.545 7.952 41.399 1.00 35.59 189 SER A O 1
ATOM 1496 N N . MET A 1 190 ? -31.449 6.240 39.933 1.00 30.27 190 MET A N 1
ATOM 1497 C CA . MET A 1 190 ? -32.698 6.437 39.170 1.00 30.27 190 MET A CA 1
ATOM 1498 C C . MET A 1 190 ? -32.963 5.221 38.247 1.00 30.27 190 MET A C 1
ATOM 1500 O O . MET A 1 190 ? -32.008 4.550 37.854 1.00 30.27 190 MET A O 1
ATOM 1504 N N . PRO A 1 191 ? -34.237 4.875 37.958 1.00 31.84 191 PRO A N 1
ATOM 1505 C CA . PRO A 1 191 ? -34.670 3.497 37.722 1.00 31.84 191 PRO A CA 1
ATOM 1506 C C . PRO A 1 191 ? -34.713 3.062 36.248 1.00 31.84 191 PRO A C 1
ATOM 1508 O O . PRO A 1 191 ? -35.092 3.812 35.354 1.00 31.84 191 PRO A O 1
ATOM 1511 N N . HIS A 1 192 ? -34.394 1.781 36.039 1.00 39.34 192 HIS A N 1
ATOM 1512 C CA . HIS A 1 192 ? -34.640 0.994 34.830 1.00 39.34 192 HIS A CA 1
ATOM 1513 C C . HIS A 1 192 ? -36.145 0.743 34.657 1.00 39.34 192 HIS A C 1
ATOM 1515 O O . HIS A 1 192 ? -36.667 -0.179 35.270 1.00 39.34 192 HIS A O 1
ATOM 1521 N N . GLN A 1 193 ? -36.839 1.510 33.814 1.00 42.69 193 GLN A N 1
ATOM 1522 C CA . GLN A 1 193 ? -38.147 1.119 33.265 1.00 42.69 193 GLN A CA 1
ATOM 1523 C C . GLN A 1 193 ? -38.347 1.765 31.890 1.00 42.69 193 GLN A C 1
ATOM 1525 O O . GLN A 1 193 ? -39.047 2.760 31.761 1.00 42.69 193 GLN A O 1
ATOM 1530 N N . GLN A 1 194 ? -37.687 1.232 30.856 1.00 39.19 194 GLN A N 1
ATOM 1531 C CA . GLN A 1 194 ? -38.065 1.539 29.464 1.00 39.19 194 GLN A CA 1
ATOM 1532 C C . GLN A 1 194 ? -37.548 0.540 28.412 1.00 39.19 194 GLN A C 1
ATOM 1534 O O . GLN A 1 194 ? -37.740 0.766 27.223 1.00 39.19 194 GLN A O 1
ATOM 1539 N N . ILE A 1 195 ? -36.908 -0.564 28.818 1.00 42.91 195 ILE A N 1
ATOM 1540 C CA . ILE A 1 195 ? -36.315 -1.544 27.887 1.00 42.91 195 ILE A CA 1
ATOM 1541 C C . ILE A 1 195 ? -37.258 -2.731 27.622 1.00 42.91 195 ILE A C 1
ATOM 1543 O O . ILE A 1 195 ? -37.210 -3.309 26.540 1.00 42.91 195 ILE A O 1
ATOM 1547 N N . ASP A 1 1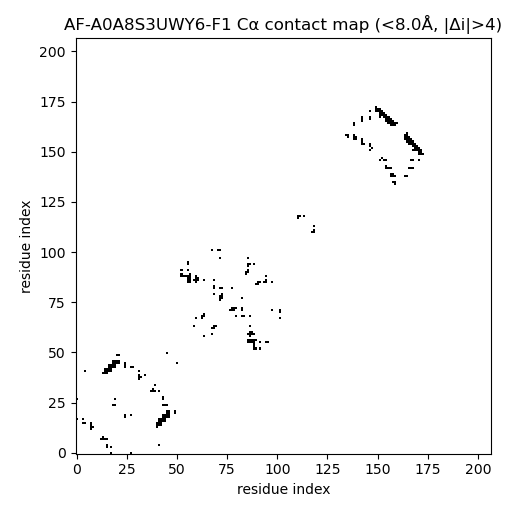96 ? -38.175 -3.041 28.540 1.00 37.50 196 ASP A N 1
ATOM 1548 C CA . ASP A 1 196 ? -38.961 -4.279 28.449 1.00 37.50 196 ASP A CA 1
ATOM 1549 C C . ASP A 1 196 ? -40.125 -4.196 27.445 1.00 37.50 196 ASP A C 1
ATOM 1551 O O . ASP A 1 196 ? -40.511 -5.207 26.867 1.00 37.50 196 ASP A O 1
ATOM 1555 N N . ASN A 1 197 ? -40.610 -2.992 27.124 1.00 39.25 197 ASN A N 1
ATOM 1556 C CA . ASN A 1 197 ? -41.763 -2.831 26.229 1.00 39.25 197 ASN A CA 1
ATOM 1557 C C . ASN A 1 197 ? -41.413 -2.924 24.730 1.00 39.25 197 ASN A C 1
ATOM 1559 O O . ASN A 1 197 ? -42.310 -3.097 23.914 1.00 39.25 197 ASN A O 1
ATOM 1563 N N . PHE A 1 198 ? -40.133 -2.842 24.339 1.00 35.59 198 PHE A N 1
ATOM 1564 C CA . PHE A 1 198 ? -39.743 -2.892 22.915 1.00 35.59 198 PHE A CA 1
ATOM 1565 C C . PHE A 1 198 ? -39.395 -4.310 22.427 1.00 35.59 198 PHE A C 1
ATOM 1567 O O . PHE A 1 198 ? -39.280 -4.552 21.226 1.00 35.59 198 PHE A O 1
ATOM 1574 N N . ALA A 1 199 ? -39.228 -5.259 23.355 1.00 40.47 199 ALA A N 1
ATOM 1575 C CA . ALA A 1 199 ? -38.957 -6.659 23.035 1.00 40.47 199 ALA A CA 1
ATOM 1576 C C . ALA A 1 199 ? -40.231 -7.447 22.666 1.00 40.47 199 ALA A C 1
ATOM 1578 O O . ALA A 1 199 ? -40.130 -8.464 21.977 1.00 40.47 199 ALA A O 1
ATOM 1579 N N . GLU A 1 200 ? -41.419 -6.981 23.073 1.00 41.94 200 GLU A N 1
ATOM 1580 C CA . GLU A 1 200 ? -42.695 -7.632 22.738 1.00 41.94 200 GLU A CA 1
ATOM 1581 C C . GLU A 1 200 ? -43.272 -7.190 21.382 1.00 41.94 200 GLU A C 1
ATOM 1583 O O . GLU A 1 200 ? -43.830 -8.025 20.670 1.00 41.94 200 GLU A O 1
ATOM 1588 N N . GLU A 1 201 ? -43.045 -5.948 20.934 1.00 41.69 201 GLU A N 1
ATOM 1589 C CA . GLU A 1 201 ? -43.548 -5.479 19.626 1.00 41.69 201 GLU A CA 1
ATOM 1590 C C . GLU A 1 201 ? -42.829 -6.115 18.419 1.00 41.69 201 GLU A C 1
ATOM 1592 O O . GLU A 1 201 ? -43.410 -6.222 17.339 1.00 41.69 201 GLU A O 1
ATOM 1597 N N . GLN A 1 202 ? -41.599 -6.624 18.576 1.00 46.91 202 GLN A N 1
ATOM 1598 C CA . GLN A 1 202 ? -40.880 -7.287 17.474 1.00 46.91 202 GLN A CA 1
ATOM 1599 C C . GLN A 1 202 ? -41.260 -8.761 17.256 1.00 46.91 202 GLN A C 1
ATOM 1601 O O . GLN A 1 202 ? -40.828 -9.353 16.266 1.00 46.91 202 GLN A O 1
ATOM 1606 N N . LYS A 1 203 ? -42.088 -9.367 18.122 1.00 41.88 203 LYS A N 1
ATOM 1607 C CA . LYS A 1 203 ? -42.598 -10.736 17.906 1.00 41.88 203 LYS A CA 1
ATOM 1608 C C . LYS A 1 203 ? -43.903 -10.804 17.107 1.00 41.88 203 LYS A C 1
ATOM 1610 O O . LYS A 1 203 ? -44.253 -11.894 16.669 1.00 41.88 203 LYS A O 1
ATOM 1615 N N . GLN A 1 204 ? -44.596 -9.685 16.881 1.00 47.41 204 GLN A N 1
ATOM 1616 C CA . GLN A 1 204 ? -45.872 -9.660 16.146 1.00 47.41 204 GLN A CA 1
ATOM 1617 C C . GLN A 1 204 ? -45.769 -9.201 14.681 1.00 47.41 204 GLN A C 1
ATOM 1619 O O . GLN A 1 204 ? -46.765 -9.275 13.972 1.00 47.41 204 GLN A O 1
ATOM 1624 N N . SER A 1 205 ? -44.595 -8.784 14.186 1.00 40.28 205 SER A N 1
ATOM 1625 C CA . SER A 1 205 ? -44.423 -8.384 12.772 1.00 40.28 205 SER A CA 1
ATOM 1626 C C . SER A 1 205 ? -43.774 -9.444 11.874 1.00 40.28 205 SER A C 1
ATOM 1628 O O . SER A 1 205 ? -43.449 -9.164 10.721 1.00 40.28 205 SER A O 1
ATOM 1630 N N . ILE A 1 206 ? -43.605 -10.670 12.380 1.00 45.38 206 ILE A N 1
ATOM 1631 C CA . ILE A 1 206 ? -43.222 -11.837 11.578 1.00 45.38 206 ILE A CA 1
ATOM 1632 C C . ILE A 1 206 ? -44.365 -12.853 11.649 1.00 45.38 206 ILE A C 1
ATOM 1634 O O . ILE A 1 206 ? -44.269 -13.868 12.339 1.00 45.38 206 ILE A O 1
ATOM 1638 N N . GLN A 1 207 ? -45.459 -12.547 10.952 1.00 39.03 207 GLN A N 1
ATOM 1639 C CA . GLN A 1 207 ? -46.426 -13.530 10.470 1.00 39.03 207 GLN A CA 1
ATOM 1640 C C . GLN A 1 207 ? -47.058 -13.041 9.168 1.00 39.03 207 GLN A C 1
ATOM 1642 O O . GLN A 1 207 ? -47.390 -11.837 9.097 1.00 39.03 207 GLN A O 1
#

Foldseek 3Di:
DVVQCVVCVVVVHQAREDEDAPVVLVVVVVVCVVCVVRCVRYHYYHDPLVVLLVVQLVCLVVCVVVCLLVCCCVVVVDHNVVSVCRNNSNDPVVVVVSVVVVVVVVLVVCLVPDDVVVNVVVVVVVVVVVVVVVVQVVLVVVLCVVLVVQVAPDWDWDDDDPDIDIDTHRGPPPPDDDDDPVVVVPPPDDDDDDDVVVVVVVVPPPD

Organism: Mytilus edulis (NCBI:txid6550)